Protein AF-A0A257X7C6-F1 (afdb_monomer_lite)

Structure (mmCIF, N/CA/C/O backbone):
data_AF-A0A257X7C6-F1
#
_entry.id   AF-A0A257X7C6-F1
#
loop_
_atom_site.group_PDB
_atom_site.id
_atom_site.type_symbol
_atom_site.label_atom_id
_atom_site.label_alt_id
_atom_site.label_comp_id
_atom_site.label_asym_id
_atom_site.label_entity_id
_atom_site.label_seq_id
_atom_site.pdbx_PDB_ins_code
_atom_site.Cartn_x
_atom_site.Cartn_y
_atom_site.Cartn_z
_atom_site.occupancy
_atom_site.B_iso_or_equiv
_atom_site.auth_seq_id
_atom_site.auth_comp_id
_atom_site.auth_asym_id
_atom_site.auth_atom_id
_atom_site.pdbx_PDB_model_num
ATOM 1 N N . MET A 1 1 ? 2.145 -7.428 7.873 1.00 92.62 1 MET A N 1
ATOM 2 C CA . MET A 1 1 ? 0.994 -7.686 8.763 1.00 92.62 1 MET A CA 1
ATOM 3 C C . MET A 1 1 ? -0.161 -6.865 8.226 1.00 92.62 1 MET A C 1
ATOM 5 O O . MET A 1 1 ? 0.093 -5.725 7.866 1.00 92.62 1 MET A O 1
ATOM 9 N N . LEU A 1 2 ? -1.356 -7.441 8.110 1.00 97.00 2 LEU A N 1
ATOM 10 C CA . LEU A 1 2 ? -2.580 -6.710 7.769 1.00 97.00 2 LEU A CA 1
ATOM 11 C C . LEU A 1 2 ? -3.482 -6.709 9.001 1.00 97.00 2 LEU A C 1
ATOM 13 O O . LEU A 1 2 ? -3.513 -7.711 9.721 1.00 97.00 2 LEU A O 1
ATOM 17 N N . PHE A 1 3 ? -4.179 -5.603 9.246 1.00 97.88 3 PHE A N 1
ATOM 18 C CA . PHE A 1 3 ? -5.233 -5.566 10.255 1.00 97.88 3 PHE A CA 1
ATOM 19 C C . PHE A 1 3 ? -6.554 -6.070 9.660 1.00 97.88 3 PHE A C 1
ATOM 21 O O . PHE A 1 3 ? -6.772 -5.951 8.455 1.00 97.88 3 PHE A O 1
ATOM 28 N N . GLN A 1 4 ? -7.431 -6.650 10.482 1.00 97.75 4 GLN A N 1
ATOM 29 C CA . GLN A 1 4 ? -8.705 -7.193 10.002 1.00 97.75 4 GLN A CA 1
ATOM 30 C C . GLN A 1 4 ? -9.543 -6.098 9.318 1.00 97.75 4 GLN A C 1
ATOM 32 O O . GLN A 1 4 ? -9.800 -5.054 9.913 1.00 97.75 4 GLN A O 1
ATOM 37 N N . GLY A 1 5 ? -9.949 -6.322 8.067 1.00 97.81 5 GLY A N 1
ATOM 38 C CA . GLY A 1 5 ? -10.739 -5.364 7.296 1.00 97.81 5 GLY A CA 1
ATOM 39 C C . GLY A 1 5 ? -9.931 -4.361 6.475 1.00 97.81 5 GLY A C 1
ATOM 40 O O . GLY A 1 5 ? -10.500 -3.691 5.614 1.00 97.81 5 GLY A O 1
ATOM 41 N N . GLN A 1 6 ? -8.610 -4.283 6.667 1.00 98.06 6 GLN A N 1
ATOM 42 C CA . GLN A 1 6 ? -7.747 -3.427 5.849 1.00 98.06 6 GLN A CA 1
ATOM 43 C C . GLN A 1 6 ? -7.806 -3.822 4.367 1.00 98.06 6 GLN A C 1
ATOM 45 O O . GLN A 1 6 ? -7.784 -2.960 3.493 1.00 98.06 6 GLN A O 1
ATOM 50 N N . GLU A 1 7 ? -7.928 -5.119 4.080 1.00 98.00 7 GLU A N 1
ATOM 51 C CA . GLU A 1 7 ? -7.899 -5.657 2.725 1.00 98.00 7 GLU A CA 1
ATOM 52 C C . GLU A 1 7 ? -9.106 -5.264 1.869 1.00 98.00 7 GLU A C 1
ATOM 54 O O . GLU A 1 7 ? -9.049 -5.410 0.657 1.00 98.00 7 GLU A O 1
ATOM 59 N N . PHE A 1 8 ? -10.185 -4.768 2.473 1.00 97.75 8 PHE A N 1
ATOM 60 C CA . PHE A 1 8 ? -11.372 -4.278 1.770 1.00 97.75 8 PHE A CA 1
ATOM 61 C C . PHE A 1 8 ? -11.765 -2.863 2.215 1.00 97.75 8 PHE A C 1
ATOM 63 O O . PHE A 1 8 ? -12.921 -2.482 2.077 1.00 97.75 8 PHE A O 1
ATOM 70 N N . ALA A 1 9 ? -10.818 -2.093 2.769 1.00 97.56 9 ALA A N 1
ATOM 71 C CA . ALA A 1 9 ? -11.057 -0.737 3.272 1.00 97.56 9 ALA A CA 1
ATOM 72 C C . ALA A 1 9 ? -12.307 -0.647 4.173 1.00 97.56 9 ALA A C 1
ATOM 74 O O . ALA A 1 9 ? -13.226 0.124 3.900 1.00 97.56 9 ALA A O 1
ATOM 75 N N . ALA A 1 10 ? -12.358 -1.478 5.222 1.00 98.12 10 ALA A N 1
ATOM 76 C CA . ALA A 1 10 ? -13.483 -1.513 6.152 1.00 98.12 10 ALA A CA 1
ATOM 77 C C . ALA A 1 10 ? -13.852 -0.104 6.643 1.00 98.12 10 ALA A C 1
ATOM 79 O O . ALA A 1 10 ? -13.002 0.641 7.134 1.00 98.12 10 ALA A O 1
ATOM 80 N N . SER A 1 11 ? -15.136 0.239 6.542 1.00 97.25 11 SER A N 1
ATOM 81 C CA . SER A 1 11 ? -15.669 1.535 6.977 1.00 97.25 11 SER A CA 1
ATOM 82 C C . SER A 1 11 ? -15.752 1.667 8.502 1.00 97.25 11 SER A C 1
ATOM 84 O O . SER A 1 11 ? -15.841 2.768 9.049 1.00 97.25 11 SER A O 1
ATOM 86 N N . THR A 1 12 ? -15.724 0.535 9.205 1.00 97.31 12 THR A N 1
ATOM 87 C CA . THR A 1 12 ? -15.854 0.450 10.658 1.00 97.31 12 THR A CA 1
ATOM 88 C C . THR A 1 12 ? -14.531 0.784 11.349 1.00 97.31 12 THR A C 1
ATOM 90 O O . THR A 1 12 ? -13.503 0.195 11.001 1.00 97.31 12 THR A O 1
ATOM 93 N N . PRO A 1 13 ? -14.519 1.667 12.362 1.00 95.88 13 PRO A N 1
ATOM 94 C CA . PRO A 1 13 ? -13.306 1.975 13.109 1.00 95.88 13 PRO A CA 1
ATOM 95 C C . PRO A 1 13 ? -12.876 0.793 13.985 1.00 95.88 13 PRO A C 1
ATOM 97 O O . PRO A 1 13 ? -13.691 -0.042 14.365 1.00 95.88 13 PRO A O 1
ATOM 100 N N . PHE A 1 14 ? -11.613 0.780 14.411 1.00 96.50 14 PHE A N 1
ATOM 101 C CA . PHE A 1 14 ? -11.175 -0.062 15.523 1.00 96.50 14 PHE A CA 1
ATOM 102 C C . PHE A 1 14 ? -10.881 0.808 16.745 1.00 96.50 14 PHE A C 1
ATOM 104 O O . PHE A 1 14 ? -9.823 1.425 16.865 1.00 96.50 14 PHE A O 1
ATOM 111 N N . LEU A 1 15 ? -11.868 0.906 17.631 1.00 94.62 15 LEU A N 1
ATOM 112 C CA . LEU A 1 15 ? -11.805 1.680 18.865 1.00 94.62 15 LEU A CA 1
ATOM 113 C C . LEU A 1 15 ? -11.259 0.808 19.998 1.00 94.62 15 LEU A C 1
ATOM 115 O O . LEU A 1 15 ? -11.386 -0.413 19.982 1.00 94.62 15 LEU A O 1
ATOM 119 N N . TYR A 1 16 ? -10.698 1.441 21.024 1.00 93.69 16 TYR A N 1
ATOM 120 C CA . TYR A 1 16 ? -10.436 0.745 22.280 1.00 93.69 16 TYR A CA 1
ATOM 121 C C . TYR A 1 16 ? -11.748 0.610 23.068 1.00 93.69 16 TYR A C 1
ATOM 123 O O . TYR A 1 16 ? -12.405 1.616 23.350 1.00 93.69 16 TYR A O 1
ATOM 131 N N . PHE A 1 17 ? -12.106 -0.628 23.402 1.00 95.00 17 PHE A N 1
ATOM 132 C CA . PHE A 1 17 ? -13.257 -1.014 24.216 1.00 95.00 17 PHE A CA 1
ATOM 133 C C . PHE A 1 17 ? -12.813 -1.992 25.309 1.00 95.00 17 PHE A C 1
ATOM 135 O O . PHE A 1 17 ? -11.825 -2.711 25.142 1.00 95.00 17 PHE A O 1
ATOM 142 N N . ALA A 1 18 ? -13.541 -2.008 26.419 1.00 94.25 18 ALA A N 1
ATOM 143 C CA . ALA A 1 18 ? -13.295 -2.862 27.573 1.00 94.25 18 ALA A CA 1
ATOM 144 C C . ALA A 1 18 ? -14.626 -3.212 28.263 1.00 94.25 18 ALA A C 1
ATOM 146 O O . ALA A 1 18 ? -15.656 -2.624 27.947 1.00 94.25 18 ALA A O 1
ATOM 147 N N . ASP A 1 19 ? -14.590 -4.197 29.158 1.00 94.62 19 ASP A N 1
ATOM 148 C CA . ASP A 1 19 ? -15.722 -4.587 30.007 1.00 94.62 19 ASP A CA 1
ATOM 149 C C . ASP A 1 19 ? -15.187 -4.855 31.419 1.00 94.62 19 ASP A C 1
ATOM 151 O O . ASP A 1 19 ? -14.792 -5.972 31.775 1.00 94.62 19 ASP A O 1
ATOM 155 N N . HIS A 1 20 ? -15.027 -3.778 32.186 1.00 93.25 20 HIS A N 1
ATOM 156 C CA . HIS A 1 20 ? -14.479 -3.802 33.535 1.00 93.25 20 HIS A CA 1
ATOM 157 C C . HIS A 1 20 ? -15.563 -3.634 34.601 1.00 93.25 20 HIS A C 1
ATOM 159 O O . HIS A 1 20 ? -16.647 -3.098 34.384 1.00 93.25 20 HIS A O 1
ATOM 165 N N . GLN A 1 21 ? -15.238 -4.050 35.829 1.00 93.00 21 GLN A N 1
ATOM 166 C CA . GLN A 1 21 ? -16.082 -3.736 36.980 1.00 93.00 21 GLN A CA 1
ATOM 167 C C . GLN A 1 21 ? -16.189 -2.210 37.175 1.00 93.00 21 GLN A C 1
ATOM 169 O O . GLN A 1 21 ? -15.214 -1.504 36.897 1.00 93.00 21 GLN A O 1
ATOM 174 N N . PRO A 1 22 ? -17.314 -1.690 37.711 1.00 90.75 22 PRO A N 1
ATOM 175 C CA . PRO A 1 22 ? -17.617 -0.256 37.706 1.00 90.75 22 PRO A CA 1
ATOM 176 C C . PRO A 1 22 ? -16.521 0.661 38.268 1.00 90.75 22 PRO A C 1
ATOM 178 O O . PRO A 1 22 ? -16.288 1.738 37.727 1.00 90.75 22 PRO A O 1
ATOM 181 N N . GLU A 1 23 ? -15.822 0.247 39.329 1.00 91.12 23 GLU A N 1
ATOM 182 C CA . GLU A 1 23 ? -14.741 1.047 39.925 1.00 91.12 23 GLU A CA 1
ATOM 183 C C . GLU A 1 23 ? -13.532 1.181 38.987 1.00 91.12 23 GLU A C 1
ATOM 185 O O . GLU A 1 23 ? -12.957 2.261 38.851 1.00 91.12 23 GLU A O 1
ATOM 190 N N . LEU A 1 24 ? -13.172 0.097 38.295 1.00 92.19 24 LEU A N 1
ATOM 191 C CA . LEU A 1 24 ? -12.049 0.073 37.361 1.00 92.19 24 LEU A CA 1
ATOM 192 C C . LEU A 1 24 ? -12.402 0.754 36.033 1.00 92.19 24 LEU A C 1
ATOM 194 O O . LEU A 1 24 ? -11.569 1.467 35.480 1.00 92.19 24 LEU A O 1
ATOM 198 N N . ALA A 1 25 ? -13.640 0.598 35.567 1.00 91.75 25 ALA A N 1
ATOM 199 C CA . ALA A 1 25 ? -14.180 1.242 34.371 1.00 91.75 25 ALA A CA 1
ATOM 200 C C . ALA A 1 25 ? -13.962 2.768 34.372 1.00 91.75 25 ALA A C 1
ATOM 202 O O . ALA A 1 25 ? -13.474 3.346 33.398 1.00 91.75 25 ALA A O 1
ATOM 203 N N . VAL A 1 26 ? -14.256 3.427 35.500 1.00 90.25 26 VAL A N 1
ATOM 204 C CA . VAL A 1 26 ? -14.057 4.879 35.667 1.00 90.25 26 VAL A CA 1
ATOM 205 C C . VAL A 1 26 ? -12.576 5.256 35.579 1.00 90.25 26 VAL A C 1
ATOM 207 O O . VAL A 1 26 ? -12.222 6.234 34.917 1.00 90.25 26 VAL A O 1
ATOM 210 N N . LEU A 1 27 ? -11.702 4.473 36.221 1.00 92.50 27 LEU A N 1
ATOM 211 C CA . LEU A 1 27 ? -10.258 4.711 36.207 1.00 92.50 27 LEU A CA 1
ATOM 212 C C . LEU A 1 27 ? -9.665 4.527 34.805 1.00 92.50 27 LEU A C 1
ATOM 214 O O . LEU A 1 27 ? -8.846 5.341 34.381 1.00 92.50 27 LEU A O 1
ATOM 218 N N . VAL A 1 28 ? -10.099 3.499 34.073 1.00 90.00 28 VAL A N 1
ATOM 219 C CA . VAL A 1 28 ? -9.651 3.222 32.700 1.00 90.00 28 VAL A CA 1
ATOM 220 C C . VAL A 1 28 ? -10.115 4.312 31.739 1.00 90.00 28 VAL A C 1
ATOM 222 O O . VAL A 1 28 ? -9.316 4.790 30.933 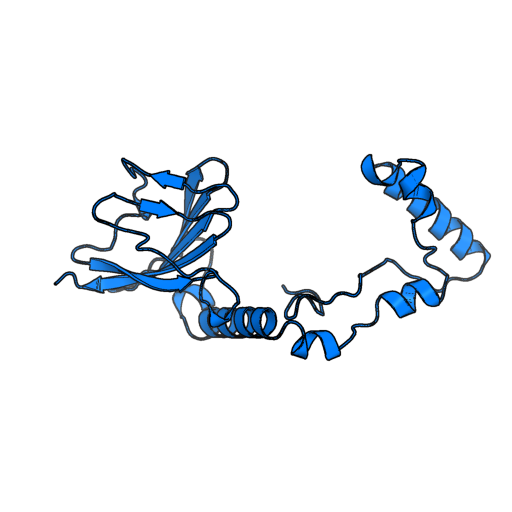1.00 90.00 28 VAL A O 1
ATOM 225 N N . ALA A 1 29 ? -11.370 4.757 31.843 1.00 87.69 29 ALA A N 1
ATOM 226 C CA . ALA A 1 29 ? -11.887 5.846 31.019 1.00 87.69 29 ALA A CA 1
ATOM 227 C C . ALA A 1 29 ? -11.088 7.142 31.232 1.00 87.69 29 ALA A C 1
ATOM 229 O O . ALA A 1 29 ? -10.608 7.728 30.261 1.00 87.69 29 ALA A O 1
ATOM 230 N N . LYS A 1 30 ? -10.867 7.532 32.495 1.00 88.94 30 LYS A N 1
ATOM 231 C CA . LYS A 1 30 ? -10.083 8.723 32.844 1.00 88.94 30 LYS A CA 1
ATOM 232 C C . LYS A 1 30 ? -8.627 8.611 32.387 1.00 88.94 30 LYS A C 1
ATOM 234 O O . LYS A 1 30 ? -8.111 9.526 31.756 1.00 88.94 30 LYS A O 1
ATOM 239 N N . GLY A 1 31 ? -7.976 7.477 32.651 1.00 90.56 31 GLY A N 1
ATOM 240 C CA . GLY A 1 31 ? -6.590 7.256 32.234 1.00 90.56 31 GLY A CA 1
ATOM 241 C C . GLY A 1 31 ? -6.421 7.302 30.714 1.00 90.56 31 GLY A C 1
ATOM 242 O O . GLY A 1 31 ? -5.412 7.798 30.215 1.00 90.56 31 GLY A O 1
ATOM 243 N N . ARG A 1 32 ? -7.423 6.840 29.956 1.00 89.25 32 ARG A N 1
ATOM 244 C CA . ARG A 1 32 ? -7.426 6.941 28.495 1.00 89.25 32 ARG A CA 1
ATOM 245 C C . ARG A 1 32 ? -7.621 8.374 28.011 1.00 89.25 32 ARG A C 1
ATOM 247 O O . ARG A 1 32 ? -6.944 8.765 27.068 1.00 89.25 32 ARG A O 1
ATOM 254 N N . GLU A 1 33 ? -8.512 9.141 28.628 1.00 86.50 33 GLU A N 1
ATOM 255 C CA . GLU A 1 33 ? -8.696 10.563 28.315 1.00 86.50 33 GLU A CA 1
ATOM 256 C C . GLU A 1 33 ? -7.399 11.352 28.554 1.00 86.50 33 GLU A C 1
ATOM 258 O O . GLU A 1 33 ? -6.914 12.033 27.652 1.00 86.50 33 GLU A O 1
ATOM 263 N N . GLU A 1 34 ? -6.769 11.162 29.716 1.00 89.00 34 GLU A N 1
ATOM 264 C CA . GLU A 1 34 ? -5.478 11.772 30.058 1.00 89.00 34 GLU A CA 1
ATOM 265 C C . GLU A 1 34 ? -4.368 11.356 29.083 1.00 89.00 34 GLU A C 1
ATOM 267 O O . GLU A 1 34 ? -3.590 12.193 28.626 1.00 89.00 34 GLU A O 1
ATOM 272 N N . PHE A 1 35 ? -4.310 10.071 28.716 1.00 89.25 35 PHE A N 1
ATOM 273 C CA . PHE A 1 35 ? -3.358 9.587 27.719 1.00 89.25 35 PHE A CA 1
ATOM 274 C C . PHE A 1 35 ? -3.602 10.231 26.351 1.00 89.25 35 PHE A C 1
ATOM 276 O O . PHE A 1 35 ? -2.653 10.626 25.681 1.00 89.25 35 PHE A O 1
ATOM 283 N N . LEU A 1 36 ? -4.855 10.345 25.914 1.00 89.31 36 LEU A N 1
ATOM 284 C CA . LEU A 1 36 ? -5.191 10.902 24.606 1.00 89.31 36 LEU A CA 1
ATOM 285 C C . LEU A 1 36 ? -4.971 12.419 24.525 1.00 89.31 36 LEU A C 1
ATOM 287 O O . LEU A 1 36 ? -4.684 12.922 23.439 1.00 89.31 36 LEU A O 1
ATOM 291 N N . ALA A 1 37 ? -5.009 13.131 25.653 1.00 87.31 37 ALA A N 1
ATOM 292 C CA . ALA A 1 37 ? -4.736 14.566 25.722 1.00 87.31 37 ALA A CA 1
ATOM 293 C C . ALA A 1 37 ? -3.304 14.949 25.286 1.00 87.31 37 ALA A C 1
ATOM 295 O O . ALA A 1 37 ? -3.037 16.115 25.004 1.00 87.31 37 ALA A O 1
ATOM 296 N N . GLN A 1 38 ? -2.379 13.986 25.171 1.00 90.56 38 GLN A N 1
ATOM 297 C CA . GLN A 1 38 ? -1.051 14.239 24.601 1.00 90.56 38 GLN A CA 1
ATOM 298 C C . GLN A 1 38 ? -1.085 14.523 23.087 1.00 90.56 38 GLN A C 1
ATOM 300 O O . GLN A 1 38 ? -0.116 15.050 22.541 1.00 90.56 38 GLN A O 1
ATOM 305 N N . PHE A 1 39 ? -2.175 14.164 22.397 1.00 90.19 39 PHE A N 1
ATOM 306 C CA . PHE A 1 39 ? -2.351 14.393 20.965 1.00 90.19 39 PHE A CA 1
ATOM 307 C C . PHE A 1 39 ? -3.137 15.697 20.743 1.00 90.19 39 PHE A C 1
ATOM 309 O O . PHE A 1 39 ? -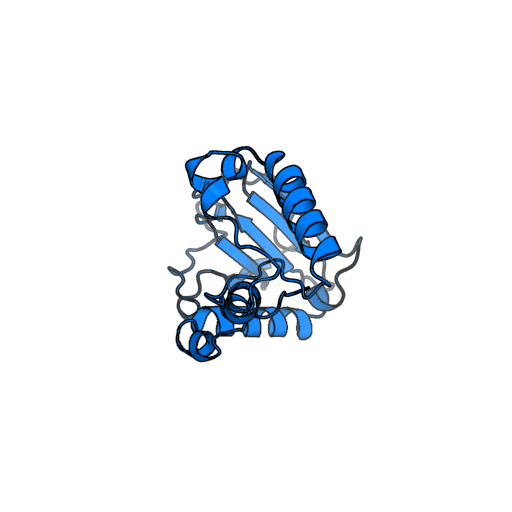4.336 15.725 21.029 1.00 90.19 39 PHE A O 1
ATOM 316 N N . PRO A 1 40 ? -2.523 16.769 20.195 1.00 88.12 40 PRO A N 1
ATOM 317 C CA . PRO A 1 40 ? -3.149 18.096 20.140 1.00 88.12 40 PRO A CA 1
ATOM 318 C C . PRO A 1 40 ? -4.500 18.146 19.419 1.00 88.12 40 PRO A C 1
ATOM 320 O O . PRO A 1 40 ? -5.388 18.886 19.829 1.00 88.12 40 PRO A O 1
ATOM 323 N N . SER A 1 41 ? -4.679 17.344 18.365 1.00 84.94 41 SER A N 1
ATOM 324 C CA . SER A 1 41 ? -5.951 17.259 17.638 1.00 84.94 41 SER A CA 1
ATOM 325 C C . SER A 1 41 ? -7.076 16.672 18.494 1.00 84.94 41 SER A C 1
ATOM 327 O O . SER A 1 41 ? -8.217 17.113 18.388 1.00 84.94 41 SER A O 1
ATOM 329 N N . ILE A 1 42 ? -6.755 15.715 19.367 1.00 82.88 42 ILE A N 1
ATOM 330 C CA . ILE A 1 42 ? -7.714 15.032 20.241 1.00 82.88 42 ILE A CA 1
ATOM 331 C C . ILE A 1 42 ? -7.993 15.852 21.506 1.00 82.88 42 ILE A C 1
ATOM 333 O O . ILE A 1 42 ? -9.112 15.843 22.002 1.00 82.88 42 ILE A O 1
ATOM 337 N N . ALA A 1 43 ? -6.994 16.591 21.995 1.00 82.69 43 ALA A N 1
ATOM 338 C CA . ALA A 1 43 ? -7.109 17.458 23.167 1.00 82.69 43 ALA A CA 1
ATOM 339 C C . ALA A 1 43 ? -7.979 18.707 22.939 1.00 82.69 43 ALA A C 1
ATOM 341 O O . ALA A 1 43 ? -8.308 19.402 23.898 1.00 82.69 43 ALA A O 1
ATOM 342 N N . SER A 1 44 ? -8.330 19.020 21.687 1.00 84.38 44 SER A N 1
ATOM 343 C CA . SER A 1 44 ? -9.277 20.097 21.390 1.00 84.38 44 SER A CA 1
ATOM 344 C C . SER A 1 44 ? -10.652 19.778 21.981 1.00 84.38 44 SER A C 1
ATOM 346 O O . SER A 1 44 ? -11.119 18.643 21.888 1.00 84.38 44 SER A O 1
ATOM 348 N N . GLU A 1 45 ? -11.314 20.767 22.587 1.00 79.50 45 GLU A N 1
ATOM 349 C CA . GLU A 1 45 ? -12.612 20.562 23.255 1.00 79.50 45 GLU A CA 1
ATOM 350 C C . GLU A 1 45 ? -13.665 19.964 22.304 1.00 79.50 45 GLU A C 1
ATOM 352 O O . GLU A 1 45 ? -14.419 19.064 22.686 1.00 79.50 45 GLU A O 1
ATOM 357 N N . ASP A 1 46 ? -13.642 20.387 21.038 1.00 80.75 46 ASP A N 1
ATOM 358 C CA . ASP A 1 46 ? -14.538 19.898 19.987 1.00 80.75 46 ASP A CA 1
ATOM 359 C C . ASP A 1 46 ? -14.378 18.392 19.712 1.00 80.75 46 ASP A C 1
ATOM 361 O O . ASP A 1 46 ? -15.342 17.725 19.340 1.00 80.75 46 ASP A O 1
ATOM 365 N N . VAL A 1 47 ? -13.177 17.834 19.906 1.00 79.56 47 VAL A N 1
ATOM 366 C CA . VAL A 1 47 ? -12.868 16.419 19.633 1.00 79.56 47 VAL A CA 1
ATOM 367 C C . VAL A 1 47 ? -12.875 15.577 20.905 1.00 79.56 47 VAL A C 1
ATOM 369 O O . VAL A 1 47 ? -13.283 14.416 20.858 1.00 79.56 47 VAL A O 1
ATOM 372 N N . ALA A 1 48 ? -12.495 16.147 22.050 1.00 76.62 48 ALA A N 1
ATOM 373 C CA . ALA A 1 48 ? -12.500 15.459 23.338 1.00 76.62 48 ALA A CA 1
ATOM 374 C C . ALA A 1 48 ? -13.894 14.897 23.672 1.00 76.62 48 ALA A C 1
ATOM 376 O O . ALA A 1 48 ? -14.025 13.759 24.124 1.00 76.62 48 ALA A O 1
ATOM 377 N N . THR A 1 49 ? -14.950 15.647 23.341 1.00 77.62 49 THR A N 1
ATOM 378 C CA . THR A 1 49 ? -16.348 15.220 23.530 1.00 77.62 49 THR A CA 1
ATOM 379 C C . THR A 1 49 ? -16.788 14.080 22.603 1.00 77.62 49 THR A C 1
ATOM 381 O O . THR A 1 49 ? -17.782 13.409 22.886 1.00 77.62 49 THR A O 1
ATOM 384 N N . LEU A 1 50 ? -16.048 13.817 21.521 1.00 83.50 50 LEU A N 1
ATOM 385 C CA . LEU A 1 50 ? -16.332 12.754 20.553 1.00 83.50 50 LEU A CA 1
ATOM 386 C C . LEU A 1 50 ? -15.633 11.428 20.895 1.00 83.50 50 LEU A C 1
ATOM 388 O O . LEU A 1 50 ? -15.893 10.420 20.231 1.00 83.50 50 LEU A O 1
ATOM 392 N N . ILE A 1 51 ? -14.757 11.400 21.909 1.00 84.94 51 ILE A N 1
ATOM 393 C CA . ILE A 1 51 ? -14.019 10.195 22.309 1.00 84.94 51 ILE A CA 1
ATOM 394 C C . ILE A 1 51 ? -15.004 9.148 22.864 1.00 84.94 51 ILE A C 1
ATOM 396 O O . ILE A 1 51 ? -15.639 9.375 23.896 1.00 84.94 51 ILE A O 1
ATOM 400 N N . PRO A 1 52 ? -15.129 7.961 22.235 1.00 89.62 52 PRO A N 1
ATOM 401 C CA . PRO A 1 52 ? -16.069 6.943 22.695 1.00 89.62 52 PRO A CA 1
ATOM 402 C C . PRO A 1 52 ? -15.642 6.335 24.034 1.00 89.62 52 PRO A C 1
ATOM 404 O O . PRO A 1 52 ? -14.495 5.898 24.190 1.00 89.62 52 PRO A O 1
ATOM 407 N N . ASN A 1 53 ? -16.585 6.247 24.978 1.00 89.75 53 ASN A N 1
ATOM 408 C CA . ASN A 1 53 ? -16.369 5.575 26.258 1.00 89.75 53 ASN A CA 1
ATOM 409 C C . ASN A 1 53 ? -16.116 4.067 26.021 1.00 89.75 53 ASN A C 1
ATOM 411 O O . ASN A 1 53 ? -16.978 3.409 25.429 1.00 89.75 53 ASN A O 1
ATOM 415 N N . PRO A 1 54 ? -14.976 3.509 26.473 1.00 93.19 54 PRO A N 1
ATOM 416 C CA . PRO A 1 54 ? -14.607 2.121 26.198 1.00 93.19 54 PRO A CA 1
ATOM 417 C C . PRO A 1 54 ? -15.558 1.078 26.799 1.00 93.19 54 PRO A C 1
ATOM 419 O O . PRO A 1 54 ? -15.647 -0.012 26.249 1.00 93.19 54 PRO A O 1
ATOM 422 N N . GLU A 1 55 ? -16.275 1.419 27.869 1.00 93.06 55 GLU A N 1
ATOM 423 C CA . GLU A 1 55 ? -17.155 0.513 28.629 1.00 93.06 55 GLU A CA 1
ATOM 424 C C . GLU A 1 55 ? -18.583 0.461 28.066 1.00 93.06 55 GLU A C 1
ATOM 426 O O . GLU A 1 55 ? -19.430 -0.303 28.525 1.00 93.06 55 GLU A O 1
ATOM 431 N N . ARG A 1 56 ? -18.905 1.309 27.078 1.00 92.69 56 ARG A N 1
ATOM 432 C CA . ARG A 1 56 ? -20.208 1.246 26.409 1.00 92.69 56 ARG A CA 1
ATOM 433 C C . ARG A 1 56 ? -20.205 0.144 25.363 1.00 92.69 56 ARG A C 1
ATOM 435 O O . ARG A 1 56 ? -19.383 0.167 24.452 1.00 92.69 56 ARG A O 1
ATOM 442 N N . GLU A 1 57 ? -21.203 -0.738 25.428 1.00 95.88 57 GLU A N 1
ATOM 443 C CA . GLU A 1 57 ? -21.414 -1.813 24.447 1.00 95.88 57 GLU A CA 1
ATOM 444 C C . GLU A 1 57 ? -21.394 -1.291 23.000 1.00 95.88 57 GLU A C 1
ATOM 446 O O . GLU A 1 57 ? -20.801 -1.907 22.117 1.00 95.88 57 GLU A O 1
ATOM 451 N N . GLU A 1 58 ? -21.962 -0.107 22.760 1.00 96.31 58 GLU A N 1
ATOM 452 C CA . GLU A 1 58 ? -21.949 0.553 21.452 1.00 96.31 58 GLU A CA 1
ATOM 453 C C . GLU A 1 58 ? -20.527 0.746 20.890 1.00 96.31 58 GLU A C 1
ATOM 455 O O . GLU A 1 58 ? -20.313 0.574 19.690 1.00 96.31 58 GLU A O 1
ATOM 460 N N . THR A 1 59 ? -19.533 1.040 21.734 1.00 95.62 59 THR A N 1
ATOM 461 C CA . THR A 1 59 ? -18.129 1.194 21.319 1.00 95.62 59 THR A CA 1
ATOM 462 C C . THR A 1 59 ? -17.571 -0.114 20.764 1.00 95.62 59 THR A C 1
ATOM 464 O O . THR A 1 59 ? -16.903 -0.104 19.729 1.00 95.62 59 THR A O 1
ATOM 467 N N . PHE A 1 60 ? -17.893 -1.247 21.395 1.00 97.50 60 PHE A N 1
ATOM 468 C CA . PHE A 1 60 ? -17.548 -2.572 20.879 1.00 97.50 60 PHE A CA 1
ATOM 469 C C . PHE A 1 60 ? -18.310 -2.894 19.589 1.00 97.50 60 PHE A C 1
ATOM 471 O O . PHE A 1 60 ? -17.712 -3.338 18.608 1.00 97.50 60 PHE A O 1
ATOM 478 N N . LEU A 1 61 ? -19.623 -2.646 19.560 1.00 97.94 61 LEU A N 1
ATOM 479 C CA . LEU A 1 61 ? -20.463 -2.933 18.395 1.00 97.94 61 LEU A CA 1
ATOM 480 C C . LEU A 1 61 ? -20.004 -2.171 17.146 1.00 97.94 61 LEU A C 1
ATOM 482 O O . LEU A 1 61 ? -19.987 -2.751 16.063 1.00 97.94 61 LEU A O 1
ATOM 486 N N . ARG A 1 62 ? -19.542 -0.924 17.299 1.00 97.12 62 ARG A N 1
ATOM 487 C CA . ARG A 1 62 ? -18.959 -0.114 16.214 1.00 97.12 62 ARG A CA 1
ATOM 488 C C . ARG A 1 62 ? -17.656 -0.678 15.637 1.00 97.12 62 ARG A C 1
ATOM 490 O O . ARG A 1 62 ? -17.286 -0.286 14.536 1.00 97.12 62 ARG A O 1
ATOM 497 N N . CYS A 1 63 ? -16.974 -1.573 16.354 1.00 97.62 63 CYS A N 1
ATOM 498 C CA . CYS A 1 63 ? -15.742 -2.223 15.895 1.00 97.62 63 CYS A CA 1
ATOM 499 C C . CYS A 1 63 ? -15.988 -3.521 15.117 1.00 97.62 63 CYS A C 1
ATOM 501 O O . CYS A 1 63 ? -15.039 -4.134 14.620 1.00 97.62 63 CYS A O 1
ATOM 503 N N . LYS A 1 64 ? -17.240 -3.990 15.042 1.00 98.00 64 LYS A N 1
ATOM 504 C CA . LYS A 1 64 ? -17.583 -5.181 14.264 1.00 98.00 64 LYS A CA 1
ATOM 505 C C . LYS A 1 64 ? -17.596 -4.834 12.783 1.00 98.00 64 LYS A C 1
ATOM 507 O O . LYS A 1 64 ? -18.316 -3.933 12.379 1.00 98.00 64 LYS A O 1
ATOM 512 N N . LEU A 1 65 ? -16.838 -5.596 12.000 1.00 98.25 65 LEU A N 1
ATOM 513 C CA . LEU A 1 65 ? -16.738 -5.428 10.552 1.00 98.25 65 LEU A CA 1
ATOM 514 C C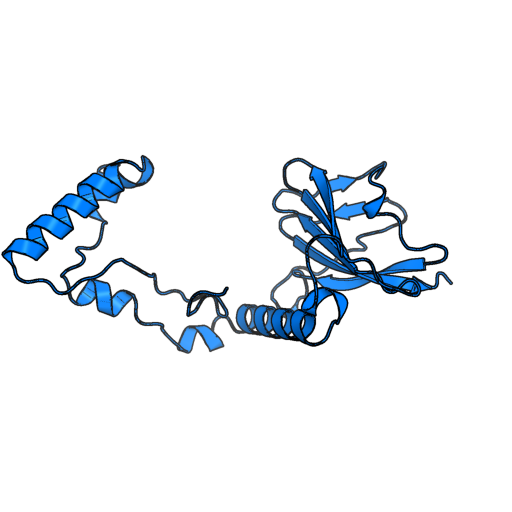 . LEU A 1 65 ? -18.109 -5.577 9.876 1.00 98.25 65 LEU A C 1
ATOM 516 O O . LEU A 1 65 ? -18.807 -6.569 10.105 1.00 98.25 65 LEU A O 1
ATOM 520 N N . ASP A 1 66 ? -18.442 -4.638 8.989 1.00 97.38 66 ASP A N 1
ATOM 521 C CA . ASP A 1 66 ? -19.501 -4.818 7.996 1.00 97.38 66 ASP A CA 1
ATOM 522 C C . ASP A 1 66 ? -18.922 -5.570 6.790 1.00 97.38 66 ASP A C 1
ATOM 524 O O . ASP A 1 66 ? -18.178 -5.022 5.979 1.00 97.38 66 ASP A O 1
ATOM 528 N N . PHE A 1 67 ? -19.248 -6.857 6.660 1.00 96.62 67 PHE A N 1
ATOM 529 C CA . PHE A 1 67 ? -18.740 -7.668 5.553 1.00 96.62 67 PHE A CA 1
ATOM 530 C C . PHE A 1 67 ? -19.309 -7.273 4.186 1.00 96.62 67 PHE A C 1
ATOM 532 O O . PHE A 1 67 ? -18.721 -7.676 3.182 1.00 96.62 67 PHE A O 1
ATOM 539 N N . ALA A 1 68 ? -20.378 -6.470 4.125 1.00 97.75 68 ALA A N 1
ATOM 540 C CA . ALA A 1 68 ? -20.851 -5.907 2.862 1.00 97.75 68 ALA A CA 1
ATOM 541 C C . ALA A 1 68 ? -19.810 -4.968 2.225 1.00 97.75 68 ALA A C 1
ATOM 543 O O . ALA A 1 68 ? -19.817 -4.787 1.009 1.00 97.75 68 ALA A O 1
ATOM 544 N N . ASP A 1 69 ? -18.872 -4.418 3.007 1.00 97.56 69 ASP A N 1
ATOM 545 C CA . ASP A 1 69 ? -17.782 -3.579 2.490 1.00 97.56 69 ASP A CA 1
ATOM 546 C C . ASP A 1 69 ? -16.861 -4.337 1.520 1.00 97.56 69 ASP A C 1
ATOM 548 O O . ASP A 1 69 ? -16.237 -3.724 0.661 1.00 97.56 69 ASP A O 1
ATOM 552 N N . ARG A 1 70 ? -16.829 -5.676 1.575 1.00 96.75 70 ARG A N 1
ATOM 553 C CA . ARG A 1 70 ? -16.095 -6.495 0.594 1.00 96.75 70 ARG A CA 1
ATOM 554 C C . ARG A 1 70 ? -16.632 -6.351 -0.822 1.00 96.75 70 ARG A C 1
ATOM 556 O O . ARG A 1 70 ? -15.846 -6.411 -1.763 1.00 96.75 70 ARG A O 1
ATOM 563 N N . ASP A 1 71 ? -17.946 -6.203 -0.951 1.00 97.31 71 ASP A N 1
ATOM 564 C CA . ASP A 1 71 ? -18.606 -6.033 -2.242 1.00 97.31 71 ASP A CA 1
ATOM 565 C C . ASP A 1 71 ? -18.601 -4.558 -2.661 1.00 97.31 71 ASP A C 1
ATOM 567 O O . ASP A 1 71 ? -18.433 -4.262 -3.841 1.00 97.31 71 ASP A O 1
ATOM 571 N N . LYS A 1 72 ? -18.738 -3.630 -1.698 1.00 97.12 72 LYS A N 1
ATOM 572 C CA . LYS A 1 72 ? -18.687 -2.178 -1.957 1.00 97.12 72 LYS A CA 1
ATOM 573 C C . LYS A 1 72 ? -17.301 -1.710 -2.416 1.00 97.12 72 LYS A C 1
ATOM 575 O O . LYS A 1 72 ? -17.238 -0.844 -3.275 1.00 97.12 72 LYS A O 1
ATOM 580 N N . ASN A 1 73 ? -16.238 -2.294 -1.859 1.00 97.44 73 ASN A N 1
ATOM 581 C CA . ASN A 1 73 ? -14.838 -1.931 -2.109 1.00 97.44 73 ASN A CA 1
ATOM 582 C C . ASN A 1 73 ? -14.091 -3.090 -2.800 1.00 97.44 73 ASN A C 1
ATOM 584 O O . ASN A 1 73 ? -12.977 -3.473 -2.411 1.00 97.44 73 ASN A O 1
ATOM 588 N N . ALA A 1 74 ? -14.739 -3.721 -3.782 1.00 97.44 74 ALA A N 1
ATOM 589 C CA . ALA A 1 74 ? -14.235 -4.923 -4.443 1.00 97.44 74 ALA A CA 1
ATOM 590 C C . ALA A 1 74 ? -12.866 -4.700 -5.114 1.00 97.44 74 ALA A C 1
ATOM 592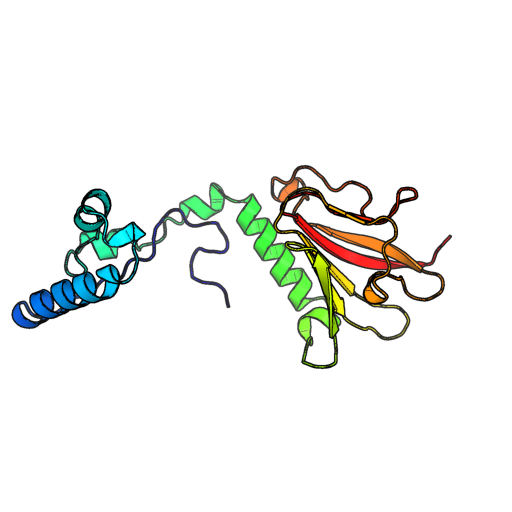 O O . ALA A 1 74 ? -12.042 -5.617 -5.166 1.00 97.44 74 ALA A O 1
ATOM 593 N N . GLU A 1 75 ? -12.602 -3.483 -5.581 1.00 97.81 75 GLU A N 1
ATOM 594 C CA . GLU A 1 75 ? -11.350 -3.044 -6.189 1.00 97.81 75 GLU A CA 1
ATOM 595 C C . GLU A 1 75 ? -10.173 -3.056 -5.197 1.00 97.81 75 GLU A C 1
ATOM 597 O O . GLU A 1 75 ? -9.098 -3.565 -5.524 1.00 97.81 75 GLU A O 1
ATOM 602 N N . VAL A 1 76 ? -10.391 -2.627 -3.946 1.00 97.44 76 VAL A N 1
ATOM 603 C CA . VAL A 1 76 ? -9.377 -2.674 -2.874 1.00 97.44 76 VAL A CA 1
ATOM 604 C C . VAL A 1 76 ? -9.078 -4.120 -2.484 1.00 97.44 76 VAL A C 1
ATOM 606 O O . VAL A 1 76 ? -7.920 -4.493 -2.263 1.00 97.44 76 VAL A O 1
ATOM 609 N N . LEU A 1 77 ? -10.112 -4.962 -2.447 1.00 98.06 77 LEU A N 1
ATOM 610 C CA . LEU A 1 77 ? -9.955 -6.390 -2.193 1.00 98.06 77 LEU A CA 1
ATOM 611 C C . LEU A 1 77 ? -9.181 -7.088 -3.312 1.00 98.06 77 LEU A C 1
ATOM 613 O O . LEU A 1 77 ? -8.337 -7.948 -3.040 1.00 98.06 77 LEU A O 1
ATOM 617 N N . LEU A 1 78 ? -9.446 -6.723 -4.565 1.00 98.25 78 LEU A N 1
ATOM 618 C CA . LEU A 1 78 ? -8.719 -7.239 -5.718 1.00 98.25 78 LEU A CA 1
ATOM 619 C C . LEU A 1 78 ? -7.243 -6.819 -5.676 1.00 98.25 78 LEU A C 1
ATOM 621 O O . LEU A 1 78 ? -6.374 -7.678 -5.825 1.00 98.25 78 LEU A O 1
ATOM 625 N N . LEU A 1 79 ? -6.967 -5.547 -5.384 1.00 98.06 79 LEU A N 1
ATOM 626 C CA . LEU A 1 79 ? -5.620 -5.010 -5.182 1.00 98.06 79 LEU A CA 1
ATOM 627 C C . LEU A 1 79 ? -4.831 -5.836 -4.155 1.00 98.06 79 LEU A C 1
ATOM 629 O O . LEU A 1 79 ? -3.733 -6.318 -4.442 1.00 98.06 79 LEU A O 1
ATOM 633 N N . HIS A 1 80 ? -5.404 -6.066 -2.971 1.00 98.31 80 HIS A N 1
ATOM 634 C CA . HIS A 1 80 ? -4.744 -6.844 -1.920 1.00 98.31 80 HIS A CA 1
ATOM 635 C C . HIS A 1 80 ? -4.523 -8.307 -2.318 1.00 98.31 80 HIS A C 1
ATOM 637 O O . HIS A 1 80 ? -3.472 -8.876 -2.009 1.00 98.31 80 HIS A O 1
ATOM 643 N N . ARG A 1 81 ? -5.483 -8.932 -3.013 1.00 98.00 81 ARG A N 1
ATOM 644 C CA . ARG A 1 81 ? -5.330 -10.303 -3.527 1.00 98.00 81 ARG A CA 1
ATOM 645 C C . ARG A 1 81 ? -4.166 -10.405 -4.504 1.00 98.00 81 ARG A C 1
ATOM 647 O O . ARG A 1 81 ? -3.351 -11.315 -4.363 1.00 98.00 81 ARG A O 1
ATOM 654 N N . GLU A 1 82 ? -4.063 -9.467 -5.439 1.00 98.12 82 GLU A N 1
ATOM 655 C CA . GLU A 1 82 ? -2.987 -9.445 -6.427 1.00 98.12 82 GLU A CA 1
ATOM 656 C C . GLU A 1 82 ? -1.626 -9.177 -5.778 1.00 98.12 82 GLU A C 1
ATOM 658 O O . GLU A 1 82 ? -0.667 -9.884 -6.074 1.00 98.12 82 GLU A O 1
ATOM 663 N N . LEU A 1 83 ? -1.537 -8.264 -4.805 1.00 98.06 83 LEU A N 1
ATOM 664 C CA . LEU A 1 83 ? -0.302 -8.027 -4.047 1.00 98.06 83 LEU A CA 1
ATOM 665 C C . LEU A 1 83 ? 0.149 -9.256 -3.244 1.00 98.06 83 LEU A C 1
ATOM 667 O O . LEU A 1 83 ? 1.337 -9.588 -3.215 1.00 98.06 83 LEU A O 1
ATOM 671 N N . LEU A 1 84 ? -0.785 -9.963 -2.602 1.00 98.19 84 LEU A N 1
ATOM 672 C CA . LEU A 1 84 ? -0.478 -11.203 -1.884 1.00 98.19 84 LEU A CA 1
ATOM 673 C C . LEU A 1 84 ? -0.058 -12.322 -2.842 1.00 98.19 84 LEU A C 1
ATOM 675 O O . LEU A 1 84 ? 0.854 -13.084 -2.512 1.00 98.19 84 LEU A O 1
ATOM 679 N N . ARG A 1 85 ? -0.685 -12.407 -4.021 1.00 98.06 85 ARG A N 1
ATOM 680 C CA . ARG A 1 85 ? -0.305 -13.335 -5.091 1.00 98.06 85 ARG A CA 1
ATOM 681 C C . ARG A 1 85 ? 1.105 -13.037 -5.593 1.00 98.06 85 ARG A C 1
ATOM 683 O O . ARG A 1 85 ? 1.946 -13.926 -5.546 1.00 98.06 85 ARG A O 1
ATOM 690 N N . LEU A 1 86 ? 1.401 -11.785 -5.949 1.00 97.25 86 LEU A N 1
ATOM 691 C CA . LEU A 1 86 ? 2.735 -11.332 -6.360 1.00 97.25 86 LEU A CA 1
ATOM 692 C C . LEU A 1 86 ? 3.790 -11.663 -5.305 1.00 97.25 86 LEU A C 1
ATOM 694 O O . LEU A 1 86 ? 4.805 -12.278 -5.614 1.00 97.25 86 LEU A O 1
ATOM 698 N N . ARG A 1 87 ? 3.528 -11.339 -4.033 1.00 96.69 87 ARG A N 1
ATOM 699 C CA . ARG A 1 87 ? 4.444 -11.658 -2.931 1.00 96.69 87 ARG A CA 1
ATOM 700 C C . ARG A 1 87 ? 4.680 -13.162 -2.764 1.00 96.69 87 ARG A C 1
ATOM 702 O O . ARG A 1 87 ? 5.757 -13.556 -2.325 1.00 96.69 87 ARG A O 1
ATOM 709 N N . LYS A 1 88 ? 3.669 -13.993 -3.012 1.00 97.19 88 LYS A N 1
ATOM 710 C CA . LYS A 1 88 ? 3.747 -15.449 -2.844 1.00 97.19 88 LYS A CA 1
ATOM 711 C C . LYS A 1 88 ? 4.457 -16.124 -4.016 1.00 97.19 88 LYS A C 1
ATOM 713 O O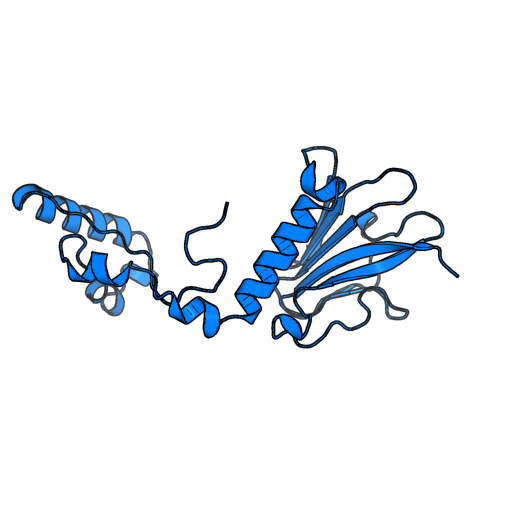 . LYS A 1 88 ? 5.231 -17.056 -3.788 1.00 97.19 88 LYS A O 1
ATOM 718 N N . ASP A 1 89 ? 4.153 -15.682 -5.228 1.00 97.12 89 ASP A N 1
ATOM 719 C CA . ASP A 1 89 ? 4.543 -16.357 -6.462 1.00 97.12 89 ASP A CA 1
ATOM 720 C C . ASP A 1 89 ? 5.890 -15.846 -6.993 1.00 97.12 89 ASP A C 1
ATOM 722 O O . ASP A 1 89 ? 6.608 -16.609 -7.636 1.00 97.12 89 ASP A O 1
ATOM 726 N N . ASP A 1 90 ? 6.280 -14.605 -6.676 1.00 96.31 90 ASP A N 1
ATOM 727 C CA . ASP A 1 90 ? 7.589 -14.062 -7.036 1.00 96.31 90 ASP A CA 1
ATOM 728 C C . ASP A 1 90 ? 8.674 -14.478 -6.016 1.00 96.31 90 ASP A C 1
ATOM 730 O O . ASP A 1 90 ? 8.606 -14.090 -4.842 1.00 96.31 90 ASP A O 1
ATOM 734 N N . PRO A 1 91 ? 9.709 -15.242 -6.423 1.00 93.56 91 PRO A N 1
ATOM 735 C CA . PRO A 1 91 ? 10.740 -15.720 -5.504 1.00 93.56 91 PRO A CA 1
ATOM 736 C C . PRO A 1 91 ? 11.550 -14.605 -4.831 1.00 93.56 91 PRO A C 1
ATOM 738 O O . PRO A 1 91 ? 11.940 -14.770 -3.672 1.00 93.56 91 PRO A O 1
ATOM 741 N N . LEU A 1 92 ? 11.797 -13.483 -5.520 1.00 95.38 92 LEU A N 1
ATOM 742 C CA . LEU A 1 92 ? 12.577 -12.372 -4.971 1.00 95.38 92 LEU A CA 1
ATOM 743 C C . LEU A 1 92 ? 11.784 -11.616 -3.909 1.00 95.38 92 LEU A C 1
ATOM 745 O O . LEU A 1 92 ? 12.335 -11.266 -2.866 1.00 95.38 92 LEU A O 1
ATOM 749 N N . LEU A 1 93 ? 10.480 -11.430 -4.124 1.00 95.88 93 LEU A N 1
ATOM 750 C CA . LEU A 1 93 ? 9.604 -10.777 -3.146 1.00 95.88 93 LEU A CA 1
ATOM 751 C C . LEU A 1 93 ? 9.287 -11.685 -1.952 1.00 95.88 93 LEU A C 1
ATOM 753 O O . LEU A 1 93 ? 9.218 -11.219 -0.807 1.00 95.88 93 LEU A O 1
ATOM 757 N N . ARG A 1 94 ? 9.109 -12.988 -2.202 1.00 95.56 94 ARG A N 1
ATOM 758 C CA . ARG A 1 94 ? 8.811 -13.988 -1.169 1.00 95.56 94 ARG A CA 1
ATOM 759 C C . ARG A 1 94 ? 9.954 -14.147 -0.175 1.00 95.56 94 ARG A C 1
ATOM 761 O O . ARG A 1 94 ? 9.706 -14.267 1.025 1.00 95.56 94 ARG A O 1
ATOM 768 N N . HIS A 1 95 ? 11.185 -14.176 -0.680 1.00 91.38 95 HIS A N 1
ATOM 769 C CA . HIS A 1 95 ? 12.395 -14.431 0.101 1.00 91.38 95 HIS A CA 1
ATOM 770 C C . HIS A 1 95 ? 13.226 -13.167 0.353 1.00 91.38 95 HIS A C 1
ATOM 772 O O . HIS A 1 95 ? 14.393 -13.271 0.731 1.00 91.38 95 HIS A O 1
ATOM 778 N N . ALA A 1 96 ? 12.624 -11.985 0.179 1.00 91.06 96 ALA A N 1
ATOM 779 C CA . ALA A 1 96 ? 13.267 -10.714 0.469 1.00 91.06 96 ALA A CA 1
ATOM 780 C C . ALA A 1 96 ? 13.743 -10.667 1.927 1.00 91.06 96 ALA A C 1
ATOM 782 O O . ALA A 1 96 ? 12.951 -10.756 2.870 1.00 91.06 96 ALA A O 1
ATOM 783 N N . GLN A 1 97 ? 15.048 -10.508 2.099 1.00 91.44 97 GLN A N 1
ATOM 784 C CA . GLN A 1 97 ? 15.712 -10.369 3.388 1.00 91.44 97 GLN A CA 1
ATOM 785 C C . GLN A 1 97 ? 16.797 -9.301 3.273 1.00 91.44 97 GLN A C 1
ATOM 787 O O . GLN A 1 97 ? 17.180 -8.896 2.176 1.00 91.44 97 GLN A O 1
ATOM 792 N N . ARG A 1 98 ? 17.300 -8.819 4.410 1.00 89.19 98 ARG A N 1
ATOM 793 C CA . ARG A 1 98 ? 18.377 -7.823 4.408 1.00 89.19 98 ARG A CA 1
ATOM 794 C C . ARG A 1 98 ? 19.548 -8.329 3.552 1.00 89.19 98 ARG A C 1
ATOM 796 O O . ARG A 1 98 ? 20.027 -9.438 3.772 1.00 89.19 98 ARG A O 1
ATOM 803 N N . GLY A 1 99 ? 19.990 -7.508 2.601 1.00 90.06 99 GLY A N 1
ATOM 804 C CA . GLY A 1 99 ? 21.071 -7.837 1.667 1.00 90.06 99 GLY A CA 1
ATOM 805 C C . GLY A 1 99 ? 20.628 -8.476 0.345 1.00 90.06 99 GLY A C 1
ATOM 806 O O . GLY A 1 99 ? 21.479 -8.699 -0.505 1.00 90.06 99 GLY A O 1
ATOM 807 N N . THR A 1 100 ? 19.334 -8.761 0.137 1.00 92.31 100 THR A N 1
ATOM 808 C CA . THR A 1 100 ? 18.807 -9.189 -1.182 1.00 92.31 100 THR A CA 1
ATOM 809 C C . THR A 1 100 ? 18.146 -8.053 -1.962 1.00 92.31 100 THR A C 1
ATOM 811 O O . THR A 1 100 ? 17.653 -8.265 -3.069 1.00 92.31 100 THR A O 1
ATOM 814 N N . TYR A 1 101 ? 18.079 -6.867 -1.367 1.00 96.44 101 TYR A N 1
ATOM 815 C CA . TYR A 1 101 ? 17.539 -5.663 -1.973 1.00 96.44 101 TYR A CA 1
ATOM 816 C C . TYR A 1 101 ? 18.264 -4.438 -1.418 1.00 96.44 101 TYR A C 1
ATOM 818 O O . TYR A 1 101 ? 18.702 -4.461 -0.264 1.00 96.44 101 TYR A O 1
ATOM 826 N N . ASP A 1 102 ? 18.319 -3.383 -2.225 1.00 97.56 102 ASP A N 1
ATOM 827 C CA . ASP A 1 102 ? 18.765 -2.047 -1.830 1.00 97.56 102 ASP A CA 1
ATOM 828 C C . ASP A 1 102 ? 17.661 -1.026 -2.097 1.00 97.56 102 ASP A C 1
ATOM 830 O O . ASP A 1 102 ? 16.682 -1.306 -2.794 1.00 97.56 102 ASP A O 1
ATOM 834 N N . GLY A 1 103 ? 17.796 0.158 -1.508 1.00 97.69 103 GLY A N 1
ATOM 835 C CA . GLY A 1 103 ? 16.839 1.235 -1.685 1.00 97.69 103 GLY A CA 1
ATOM 836 C C . GLY A 1 103 ? 17.490 2.603 -1.652 1.00 97.69 103 GLY A C 1
ATOM 837 O O . GLY A 1 103 ? 18.502 2.799 -0.979 1.00 97.69 103 GLY A O 1
ATOM 838 N N . ALA A 1 104 ? 16.871 3.543 -2.355 1.00 98.19 104 ALA A N 1
ATOM 839 C CA . ALA A 1 104 ? 17.306 4.928 -2.423 1.00 98.19 104 ALA A CA 1
ATOM 840 C C . ALA A 1 104 ? 16.107 5.876 -2.376 1.00 98.19 104 ALA A C 1
ATOM 842 O O . ALA A 1 104 ? 14.995 5.533 -2.782 1.00 98.19 104 ALA A O 1
ATOM 843 N N . VAL A 1 105 ? 16.343 7.082 -1.867 1.00 97.81 105 VAL A N 1
ATOM 844 C CA . VAL A 1 105 ? 15.359 8.166 -1.867 1.00 97.81 105 VAL A CA 1
ATOM 845 C C . VAL A 1 105 ? 15.512 8.939 -3.174 1.00 97.81 105 VAL A C 1
ATOM 847 O O . VAL A 1 105 ? 16.596 9.429 -3.471 1.00 97.81 105 VAL A O 1
ATOM 850 N N . LEU A 1 106 ? 14.426 9.052 -3.937 1.00 96.44 106 LEU A N 1
ATOM 851 C CA . LEU A 1 106 ? 14.382 9.775 -5.213 1.00 96.44 106 LEU A CA 1
ATOM 852 C C . LEU A 1 106 ? 13.965 11.242 -5.032 1.00 96.44 106 LEU A C 1
ATOM 854 O O . LEU A 1 106 ? 14.222 12.080 -5.889 1.00 96.44 106 LEU A O 1
ATOM 858 N N . GLY A 1 107 ? 13.320 11.562 -3.909 1.00 94.81 107 GLY A N 1
ATOM 859 C CA . GLY A 1 107 ? 12.895 12.911 -3.552 1.00 94.81 107 GLY A CA 1
ATOM 860 C C . GLY A 1 107 ? 12.217 12.942 -2.183 1.00 94.81 107 GLY A C 1
ATOM 861 O O . GLY A 1 107 ? 12.154 11.932 -1.490 1.00 94.81 107 GLY A O 1
ATOM 862 N N . ALA A 1 108 ? 11.664 14.091 -1.792 1.00 95.62 108 ALA A N 1
ATOM 863 C CA . ALA A 1 108 ? 11.056 14.268 -0.465 1.00 95.62 108 ALA A CA 1
ATOM 864 C C . ALA A 1 108 ? 9.906 13.285 -0.160 1.00 95.62 108 ALA A C 1
ATOM 866 O O . ALA A 1 108 ? 9.663 12.968 1.002 1.00 95.62 108 ALA A O 1
ATOM 867 N N . SER A 1 109 ? 9.219 12.803 -1.199 1.00 97.56 109 SER A N 1
ATOM 868 C CA . SER A 1 109 ? 8.064 11.904 -1.082 1.00 97.56 109 SER A CA 1
ATOM 869 C C . SER A 1 109 ? 8.184 10.645 -1.940 1.00 97.56 109 SER A C 1
ATOM 871 O O . SER A 1 109 ? 7.215 9.902 -2.045 1.00 97.56 109 SER A O 1
ATOM 873 N N . ALA A 1 110 ? 9.345 10.387 -2.546 1.00 98.12 110 ALA A N 1
ATOM 874 C CA . ALA A 1 110 ? 9.521 9.269 -3.466 1.00 98.12 110 ALA A CA 1
ATOM 875 C C . ALA A 1 110 ? 10.777 8.460 -3.149 1.00 98.12 110 ALA A C 1
ATOM 877 O O . ALA A 1 110 ? 11.824 9.012 -2.800 1.00 98.12 110 ALA A O 1
ATOM 878 N N . PHE A 1 111 ? 10.681 7.144 -3.301 1.00 98.25 111 PHE A N 1
ATOM 879 C CA . PHE A 1 111 ? 11.789 6.218 -3.102 1.00 98.25 111 PHE A CA 1
ATOM 880 C C . PHE A 1 111 ? 11.675 5.009 -4.031 1.00 98.25 111 PHE A C 1
ATOM 882 O O . PHE A 1 111 ? 10.616 4.714 -4.589 1.00 98.25 111 PHE A O 1
ATOM 889 N N . VAL A 1 112 ? 12.790 4.303 -4.173 1.00 98.50 112 VAL A N 1
ATOM 890 C CA . VAL A 1 112 ? 12.903 3.072 -4.948 1.00 98.50 112 VAL A CA 1
ATOM 891 C C . VAL A 1 112 ? 13.448 1.952 -4.077 1.00 98.50 112 VAL A C 1
ATOM 893 O O . VAL A 1 112 ? 14.306 2.186 -3.225 1.00 98.50 112 VAL A O 1
ATOM 896 N N . LEU A 1 113 ? 12.969 0.732 -4.307 1.00 98.12 113 LEU A N 1
ATOM 897 C CA . LEU A 1 113 ? 13.590 -0.501 -3.833 1.00 98.12 113 LEU A CA 1
ATOM 898 C C . LEU A 1 113 ? 13.925 -1.379 -5.036 1.00 98.12 113 LEU A C 1
ATOM 900 O O . LEU A 1 113 ? 13.063 -1.635 -5.874 1.00 98.12 113 LEU A O 1
ATOM 904 N N . ARG A 1 114 ? 15.151 -1.892 -5.098 1.00 98.06 114 ARG A N 1
ATOM 905 C CA . ARG A 1 114 ? 15.561 -2.869 -6.105 1.00 98.06 114 ARG A CA 1
ATOM 906 C C . ARG A 1 114 ? 15.842 -4.205 -5.448 1.00 98.06 114 ARG A C 1
ATOM 908 O O . ARG A 1 114 ? 16.690 -4.288 -4.566 1.00 98.06 114 ARG A O 1
ATOM 915 N N . PHE A 1 115 ? 15.156 -5.247 -5.898 1.00 97.62 115 PHE A N 1
ATOM 916 C CA . PHE A 1 115 ? 15.407 -6.628 -5.500 1.00 97.62 115 PHE A CA 1
ATOM 917 C C . PHE A 1 115 ? 16.298 -7.276 -6.554 1.00 97.62 115 PHE A C 1
ATOM 919 O O . PHE A 1 115 ? 15.938 -7.307 -7.732 1.00 97.62 115 PHE A O 1
ATOM 926 N N . PHE A 1 116 ? 17.451 -7.788 -6.131 1.00 94.94 116 PHE A N 1
ATOM 927 C CA . PHE A 1 116 ? 18.458 -8.312 -7.048 1.00 94.94 116 PHE A CA 1
ATOM 928 C C . PHE A 1 116 ? 18.211 -9.789 -7.345 1.00 94.94 116 PHE A C 1
ATOM 930 O O . PHE A 1 116 ? 18.239 -10.641 -6.451 1.00 94.94 116 PHE A O 1
ATOM 937 N N . GLY A 1 117 ? 17.971 -10.082 -8.618 1.00 91.69 117 GLY A N 1
ATOM 938 C CA . GLY A 1 117 ? 17.836 -11.424 -9.154 1.00 91.69 117 GLY A CA 1
ATOM 939 C C . GLY A 1 117 ? 19.144 -11.954 -9.728 1.00 91.69 117 GLY A C 1
ATOM 940 O O . GLY A 1 117 ? 20.116 -11.233 -9.939 1.00 91.69 117 GLY A O 1
ATOM 941 N N . ARG A 1 118 ? 19.168 -13.257 -10.014 1.00 88.12 118 ARG A N 1
ATOM 942 C CA . ARG A 1 118 ? 20.169 -13.835 -10.923 1.00 88.12 118 ARG A CA 1
ATOM 943 C C . ARG A 1 118 ? 19.694 -13.671 -12.363 1.00 88.12 118 ARG A C 1
ATOM 945 O O . ARG A 1 118 ? 18.497 -13.515 -12.586 1.00 88.12 118 ARG A O 1
ATOM 952 N N . ASP A 1 119 ? 20.626 -13.718 -13.310 1.00 87.44 119 ASP A N 1
ATOM 953 C CA . ASP A 1 119 ? 20.334 -13.755 -14.750 1.00 87.44 119 ASP A CA 1
ATOM 954 C C . ASP A 1 119 ? 19.406 -12.623 -15.222 1.00 87.44 119 ASP A C 1
ATOM 956 O O . ASP A 1 119 ? 18.476 -12.844 -15.989 1.00 87.44 119 ASP A O 1
ATOM 960 N N . GLN A 1 120 ? 19.671 -11.399 -14.746 1.00 86.31 120 GLN A N 1
ATOM 961 C CA . GLN A 1 120 ? 18.914 -10.193 -15.103 1.00 86.31 120 GLN A CA 1
ATOM 962 C C . GLN A 1 120 ? 17.425 -10.273 -14.748 1.00 86.31 120 GLN A C 1
ATOM 964 O O . GLN A 1 120 ? 16.607 -9.696 -15.442 1.00 86.31 120 GLN A O 1
ATOM 969 N N . ASN A 1 121 ? 17.053 -10.975 -13.677 1.00 92.69 121 ASN A N 1
ATOM 970 C CA . ASN A 1 121 ? 15.660 -11.131 -13.246 1.00 92.69 121 ASN A CA 1
ATOM 971 C C . ASN A 1 121 ? 15.306 -10.214 -12.060 1.00 92.69 121 ASN A C 1
ATOM 973 O O . ASN A 1 121 ? 14.650 -10.647 -11.117 1.00 92.69 121 ASN A O 1
ATOM 977 N N . ASP A 1 122 ? 15.783 -8.972 -12.067 1.00 96.44 122 ASP A N 1
ATOM 978 C CA . ASP A 1 122 ? 15.574 -8.018 -10.972 1.00 96.44 122 ASP A CA 1
ATOM 979 C C . ASP A 1 122 ? 14.101 -7.597 -10.830 1.00 96.44 122 ASP A C 1
ATOM 981 O O . ASP A 1 122 ? 13.274 -7.804 -11.721 1.00 96.44 122 ASP A O 1
ATOM 985 N N . ARG A 1 123 ? 13.763 -6.967 -9.702 1.00 97.75 123 ARG A N 1
ATOM 986 C CA . ARG A 1 123 ? 12.518 -6.201 -9.548 1.00 97.75 123 ARG A CA 1
ATOM 987 C C . ARG A 1 123 ? 12.830 -4.787 -9.109 1.00 97.75 123 ARG A C 1
ATOM 989 O O . ARG A 1 123 ? 13.641 -4.608 -8.202 1.00 97.75 123 ARG A O 1
ATOM 996 N N . LEU A 1 124 ? 12.137 -3.814 -9.685 1.00 98.12 124 LEU A N 1
ATOM 997 C CA . LEU A 1 124 ? 12.211 -2.421 -9.260 1.00 98.12 124 LEU A CA 1
ATOM 998 C C . LEU A 1 124 ? 10.848 -1.984 -8.728 1.00 98.12 124 LEU A C 1
ATOM 1000 O O . LEU A 1 124 ? 9.879 -1.958 -9.474 1.00 98.12 124 LEU A O 1
ATOM 1004 N N . LEU A 1 125 ? 10.756 -1.673 -7.440 1.00 98.44 125 LEU A N 1
ATOM 1005 C CA . LEU A 1 125 ? 9.563 -1.089 -6.839 1.00 98.44 125 LEU A CA 1
ATOM 1006 C C . LEU A 1 125 ? 9.766 0.416 -6.707 1.00 98.44 125 LEU A C 1
ATOM 1008 O O . LEU A 1 125 ? 10.648 0.858 -5.972 1.00 98.44 125 LEU A O 1
ATOM 1012 N N . LEU A 1 126 ? 8.917 1.183 -7.375 1.00 98.31 126 LEU 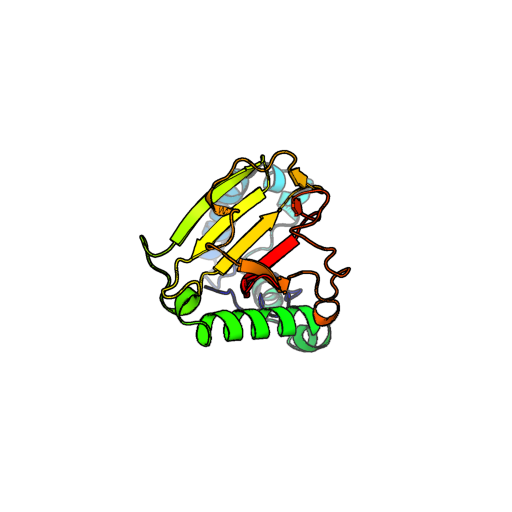A N 1
ATOM 1013 C CA . LEU A 1 126 ? 8.825 2.628 -7.233 1.00 98.31 126 LEU A CA 1
ATOM 1014 C C . LEU A 1 126 ? 7.631 2.991 -6.367 1.00 98.31 126 LEU A C 1
ATOM 1016 O O . LEU A 1 126 ? 6.562 2.397 -6.509 1.00 98.31 126 LEU A O 1
ATOM 1020 N N . VAL A 1 127 ? 7.815 3.981 -5.498 1.00 98.44 127 VAL A N 1
ATOM 1021 C CA . VAL A 1 127 ? 6.752 4.535 -4.661 1.00 98.44 127 VAL A CA 1
ATOM 1022 C C . VAL A 1 127 ? 6.882 6.053 -4.645 1.00 98.44 127 VAL A C 1
ATOM 1024 O O . VAL A 1 127 ? 7.945 6.574 -4.305 1.00 98.44 127 VAL A O 1
ATOM 1027 N N . ASN A 1 128 ? 5.798 6.756 -4.969 1.00 97.81 128 ASN A N 1
ATOM 1028 C CA . ASN A 1 128 ? 5.668 8.197 -4.781 1.00 97.81 128 ASN A CA 1
ATOM 1029 C C . ASN A 1 128 ? 4.431 8.489 -3.930 1.00 97.81 128 ASN A C 1
ATOM 1031 O O . ASN A 1 128 ? 3.323 8.104 -4.274 1.00 97.81 128 ASN A O 1
ATOM 1035 N N . LEU A 1 129 ? 4.633 9.185 -2.820 1.00 97.88 129 LEU A N 1
ATOM 1036 C CA . LEU A 1 129 ? 3.608 9.565 -1.848 1.00 97.88 129 LEU A CA 1
ATOM 1037 C C . LEU A 1 129 ? 3.242 11.055 -1.948 1.00 97.88 129 LEU A C 1
ATOM 1039 O O . LEU A 1 129 ? 2.566 11.579 -1.069 1.00 97.88 129 LEU A O 1
ATOM 1043 N N . GLY A 1 130 ? 3.781 11.763 -2.943 1.00 97.00 130 GLY A N 1
ATOM 1044 C CA . GLY A 1 130 ? 3.582 13.194 -3.138 1.00 97.00 130 GLY A CA 1
ATOM 1045 C C . GLY A 1 130 ? 2.956 13.516 -4.488 1.00 97.00 130 GLY A C 1
ATOM 1046 O O . GLY A 1 130 ? 2.327 12.676 -5.129 1.00 97.00 130 GLY A O 1
ATOM 1047 N N . ALA A 1 131 ? 3.156 14.759 -4.927 1.00 96.25 131 ALA A N 1
ATOM 1048 C CA . ALA A 1 131 ? 2.781 15.202 -6.264 1.00 96.25 131 ALA A CA 1
ATOM 1049 C C . ALA A 1 131 ? 3.619 14.504 -7.351 1.00 96.25 131 ALA A C 1
ATOM 1051 O O . ALA A 1 131 ? 4.628 13.860 -7.059 1.00 96.25 131 ALA A O 1
ATOM 1052 N N . HIS A 1 132 ? 3.211 14.673 -8.611 1.00 94.69 132 HIS A N 1
ATOM 1053 C CA . HIS A 1 132 ? 3.945 14.168 -9.770 1.00 94.69 132 HIS A CA 1
ATOM 1054 C C . HIS A 1 132 ? 5.431 14.550 -9.706 1.00 94.69 132 HIS A C 1
ATOM 1056 O O . HIS A 1 132 ? 5.770 15.724 -9.533 1.00 94.69 132 HIS A O 1
ATOM 1062 N N . LEU A 1 133 ? 6.304 13.560 -9.884 1.00 93.88 133 LEU A N 1
ATOM 1063 C CA . LEU A 1 133 ? 7.750 13.719 -9.854 1.00 93.88 133 LEU A CA 1
ATOM 1064 C C . LEU A 1 133 ? 8.339 13.356 -11.218 1.00 93.88 133 LEU A C 1
ATOM 1066 O O . LEU A 1 133 ? 8.160 12.249 -11.714 1.00 93.88 133 LEU A O 1
ATOM 1070 N N . HIS A 1 134 ? 9.067 14.304 -11.797 1.00 94.50 134 HIS A N 1
ATOM 1071 C CA . HIS A 1 134 ? 9.833 14.122 -13.022 1.00 94.50 134 HIS A CA 1
ATOM 1072 C C . HIS A 1 134 ? 11.321 14.141 -12.668 1.00 94.50 134 HIS A C 1
ATOM 1074 O O . HIS A 1 134 ? 11.787 15.102 -12.049 1.00 94.50 134 HIS A O 1
ATOM 1080 N N . LEU A 1 135 ? 12.050 13.077 -13.005 1.00 92.88 135 LEU A N 1
ATOM 1081 C CA . LEU A 1 135 ? 13.482 12.967 -12.733 1.00 92.88 135 LEU A CA 1
ATOM 1082 C C . LEU A 1 135 ? 14.256 13.147 -14.036 1.00 92.88 135 LEU A C 1
ATOM 1084 O O . LEU A 1 135 ? 14.348 12.216 -14.830 1.00 92.88 135 LEU A O 1
ATOM 1088 N N . ASP A 1 136 ? 14.839 14.330 -14.222 1.00 91.44 136 ASP A N 1
ATOM 1089 C CA . ASP A 1 136 ? 15.715 14.629 -15.354 1.00 91.44 136 ASP A CA 1
ATOM 1090 C C . ASP A 1 136 ? 16.896 15.537 -14.935 1.00 91.44 136 ASP A C 1
ATOM 1092 O O . ASP A 1 136 ? 16.688 16.712 -14.614 1.00 91.44 136 ASP A O 1
ATOM 1096 N N . PRO A 1 137 ? 18.143 15.021 -14.879 1.00 87.31 137 PRO A N 1
ATOM 1097 C CA . PRO A 1 137 ? 18.504 13.612 -15.049 1.00 87.31 137 PRO A CA 1
ATOM 1098 C C . PRO A 1 137 ? 18.016 12.750 -13.869 1.00 87.31 137 PRO A C 1
ATOM 1100 O O . PRO A 1 137 ? 17.765 13.259 -12.776 1.00 87.31 137 PRO A O 1
ATOM 1103 N N . ALA A 1 138 ? 17.966 11.428 -14.057 1.00 90.56 138 ALA A N 1
ATOM 1104 C CA . ALA A 1 138 ? 17.725 10.442 -13.002 1.00 90.56 138 ALA A CA 1
ATOM 1105 C C . ALA A 1 138 ? 19.052 9.769 -12.572 1.00 90.56 138 ALA A C 1
ATOM 1107 O O . ALA A 1 138 ? 19.377 8.683 -13.052 1.00 90.56 138 ALA A O 1
ATOM 1108 N N . PRO A 1 139 ? 19.875 10.399 -11.704 1.00 90.44 139 PRO A N 1
ATOM 1109 C CA . PRO A 1 139 ? 21.242 9.947 -11.425 1.00 90.44 139 PRO A CA 1
ATOM 1110 C C . PRO A 1 139 ? 21.335 8.740 -10.480 1.00 90.44 139 PRO A C 1
ATOM 1112 O O . PRO A 1 139 ? 22.444 8.307 -10.178 1.00 90.44 139 PRO A O 1
ATOM 1115 N N . GLU A 1 140 ? 20.212 8.226 -9.973 1.00 95.69 140 GLU A N 1
ATOM 1116 C CA . GLU A 1 140 ? 20.180 7.123 -9.010 1.00 95.69 140 GLU A CA 1
ATOM 1117 C C . GLU A 1 140 ? 20.506 5.782 -9.699 1.00 95.69 140 GLU A C 1
ATOM 1119 O O . GLU A 1 140 ? 19.697 5.300 -10.497 1.00 95.69 140 GLU A O 1
ATOM 1124 N N . PRO A 1 141 ? 21.649 5.133 -9.391 1.00 95.06 141 PRO A N 1
ATOM 1125 C CA . PRO A 1 141 ? 22.072 3.915 -10.081 1.00 95.06 141 PRO A CA 1
ATOM 1126 C C . PRO A 1 141 ? 21.087 2.750 -9.976 1.00 95.06 141 PRO A C 1
ATOM 1128 O O . PRO A 1 141 ? 21.043 1.910 -10.877 1.00 95.06 141 PRO A O 1
ATOM 1131 N N . LEU A 1 142 ? 20.282 2.679 -8.909 1.00 96.44 142 LEU A N 1
ATOM 1132 C CA . LEU A 1 142 ? 19.278 1.624 -8.768 1.00 96.44 142 LEU A CA 1
ATOM 1133 C C . LEU A 1 142 ? 18.215 1.661 -9.875 1.00 96.44 142 LEU A C 1
ATOM 1135 O O . LEU A 1 142 ? 17.674 0.601 -10.193 1.00 96.44 142 LEU A O 1
ATOM 1139 N N . LEU A 1 143 ? 17.963 2.825 -10.485 1.00 96.06 143 LEU A N 1
ATOM 1140 C CA . LEU A 1 143 ? 17.020 2.984 -11.596 1.00 96.06 143 LEU A CA 1
ATOM 1141 C C . LEU A 1 143 ? 17.533 2.373 -12.906 1.00 96.06 143 LEU A C 1
ATOM 1143 O O . LEU A 1 143 ? 16.733 2.026 -13.766 1.00 96.06 143 LEU A O 1
ATOM 1147 N N . ALA A 1 144 ? 18.844 2.187 -13.076 1.00 93.88 144 ALA A N 1
ATOM 1148 C CA . ALA A 1 144 ? 19.383 1.654 -14.324 1.00 93.88 144 ALA A CA 1
ATOM 1149 C C . ALA A 1 144 ? 18.966 0.181 -14.529 1.00 93.88 144 ALA A C 1
ATOM 1151 O O . ALA A 1 144 ? 19.221 -0.646 -13.645 1.00 93.88 144 ALA A O 1
ATOM 1152 N N . PRO A 1 145 ? 18.367 -0.201 -15.671 1.00 94.12 145 PRO A N 1
ATOM 1153 C CA . PRO A 1 145 ? 18.041 -1.600 -15.933 1.00 94.12 145 PRO A CA 1
ATOM 1154 C C . PRO A 1 145 ? 19.311 -2.470 -16.019 1.00 94.12 145 PRO A C 1
ATOM 1156 O O . PRO A 1 145 ? 20.415 -1.955 -16.229 1.00 94.12 145 PRO A O 1
ATOM 1159 N N . PRO A 1 146 ? 19.197 -3.801 -15.843 1.00 94.50 146 PRO A N 1
ATOM 1160 C CA . PRO A 1 146 ? 20.276 -4.729 -16.175 1.00 94.50 146 PRO A CA 1
ATOM 1161 C C . PRO A 1 146 ? 20.805 -4.527 -17.607 1.00 94.50 146 PRO A C 1
ATOM 1163 O O . PRO A 1 146 ? 20.108 -4.018 -18.484 1.00 94.50 146 PRO A O 1
ATOM 1166 N N . LEU A 1 147 ? 22.056 -4.923 -17.848 1.00 91.62 147 LEU A N 1
ATOM 1167 C CA . LEU A 1 147 ? 22.739 -4.672 -19.119 1.00 91.62 147 LEU A CA 1
ATOM 1168 C C . LEU A 1 147 ? 22.024 -5.335 -20.310 1.00 91.62 147 LEU A C 1
ATOM 1170 O O . LEU A 1 147 ? 22.040 -6.552 -20.446 1.00 91.62 147 LEU A O 1
ATOM 1174 N N . GLY A 1 148 ? 21.518 -4.524 -21.240 1.00 92.31 148 GLY A N 1
ATOM 1175 C CA . GLY A 1 148 ? 20.782 -5.017 -22.410 1.00 92.31 148 GLY A CA 1
ATOM 1176 C C . GLY A 1 148 ? 19.290 -5.234 -22.146 1.00 92.31 148 GLY A C 1
ATOM 1177 O O . GLY A 1 148 ? 18.615 -5.869 -22.956 1.00 92.31 148 GLY A O 1
ATOM 1178 N N . CYS A 1 149 ? 18.773 -4.702 -21.037 1.00 94.56 149 CYS A N 1
ATOM 1179 C CA . CYS A 1 149 ? 17.356 -4.689 -20.709 1.00 94.56 149 CYS A CA 1
ATOM 1180 C C . CYS A 1 149 ? 16.777 -3.270 -20.684 1.00 94.56 149 CYS A C 1
ATOM 1182 O O . CYS A 1 149 ? 17.499 -2.287 -20.530 1.00 94.56 149 CYS A O 1
ATOM 1184 N N . VAL A 1 150 ? 15.452 -3.207 -20.765 1.00 94.19 150 VAL A N 1
ATOM 1185 C CA . VAL A 1 150 ? 14.617 -2.055 -20.406 1.00 94.19 150 VAL A CA 1
ATOM 1186 C C . VAL A 1 150 ? 13.624 -2.482 -19.326 1.00 94.19 150 VAL A C 1
ATOM 1188 O O . VAL A 1 150 ? 13.380 -3.679 -19.146 1.00 94.19 150 VAL A O 1
ATOM 1191 N N . TRP A 1 151 ? 13.067 -1.531 -18.581 1.00 95.06 151 TRP A N 1
ATOM 1192 C CA . TRP A 1 151 ? 12.028 -1.834 -17.601 1.00 95.06 151 TRP A CA 1
ATOM 1193 C C . TRP A 1 151 ? 10.649 -1.945 -18.254 1.00 95.06 151 TRP A C 1
ATOM 1195 O O . TRP A 1 151 ? 10.266 -1.119 -19.075 1.00 95.06 151 TRP A O 1
ATOM 1205 N N . GLU A 1 152 ? 9.871 -2.935 -17.827 1.00 94.69 152 GLU A N 1
ATOM 1206 C CA . GLU A 1 152 ? 8.456 -3.088 -18.161 1.00 94.69 152 GLU A CA 1
ATOM 1207 C C . GLU A 1 152 ? 7.619 -3.130 -16.878 1.00 94.69 152 GLU A C 1
ATOM 1209 O O . GLU A 1 152 ? 8.041 -3.679 -15.857 1.00 94.69 152 GLU A O 1
ATOM 1214 N N . VAL A 1 153 ? 6.419 -2.551 -16.920 1.00 95.75 153 VAL A N 1
ATOM 1215 C CA . VAL A 1 153 ? 5.489 -2.546 -15.786 1.00 95.75 153 VAL A CA 1
ATOM 1216 C C . VAL A 1 153 ? 4.876 -3.934 -15.605 1.00 95.75 153 VAL A C 1
ATOM 1218 O O . VAL A 1 153 ? 4.019 -4.351 -16.378 1.00 95.75 153 VAL A O 1
ATOM 1221 N N . ALA A 1 154 ? 5.266 -4.629 -14.537 1.00 95.88 154 ALA A N 1
ATOM 1222 C CA . ALA A 1 154 ? 4.669 -5.909 -14.156 1.00 95.88 154 ALA A CA 1
ATOM 1223 C C . ALA A 1 154 ? 3.407 -5.732 -13.299 1.00 95.88 154 ALA A C 1
ATOM 1225 O O . ALA A 1 154 ? 2.497 -6.562 -13.335 1.00 95.88 154 ALA A O 1
ATOM 1226 N N . TRP A 1 155 ? 3.354 -4.665 -12.501 1.00 97.50 155 TRP A N 1
ATOM 1227 C CA . TRP A 1 155 ? 2.200 -4.306 -11.681 1.00 97.50 155 TRP A CA 1
ATOM 1228 C C . TRP A 1 155 ? 2.219 -2.812 -11.339 1.00 97.50 155 TRP A C 1
ATOM 1230 O O . TRP A 1 155 ? 3.285 -2.213 -11.216 1.00 97.50 155 TRP A O 1
ATOM 1240 N N . THR A 1 156 ? 1.043 -2.218 -11.145 1.00 97.50 156 THR A N 1
ATOM 1241 C CA . THR A 1 156 ? 0.871 -0.806 -10.781 1.00 97.50 156 THR A CA 1
ATOM 1242 C C . THR A 1 156 ? -0.370 -0.621 -9.907 1.00 97.50 156 THR A C 1
ATOM 1244 O O . THR A 1 156 ? -1.376 -1.304 -10.117 1.00 97.50 156 THR A O 1
ATOM 1247 N N . SER A 1 157 ? -0.306 0.290 -8.930 1.00 97.12 157 SER A N 1
ATOM 1248 C CA . SER A 1 157 ? -1.467 0.705 -8.130 1.00 97.12 157 SER A CA 1
ATOM 1249 C C . SER A 1 157 ? -2.529 1.387 -8.985 1.00 97.12 157 SER A C 1
ATOM 1251 O O . SER A 1 157 ? -3.712 1.276 -8.682 1.00 97.12 157 SER A O 1
ATOM 1253 N N . GLU A 1 158 ? -2.113 2.008 -10.092 1.00 96.19 158 GLU A N 1
ATOM 1254 C CA . GLU A 1 158 ? -2.985 2.768 -10.987 1.00 96.19 158 GLU A CA 1
ATOM 1255 C C . GLU A 1 158 ? -3.685 1.901 -12.045 1.00 96.19 158 GLU A C 1
ATOM 1257 O O . GLU A 1 158 ? -4.226 2.422 -13.020 1.00 96.19 158 GLU A O 1
ATOM 1262 N N . ASP A 1 159 ? -3.686 0.575 -11.893 1.00 96.25 159 ASP A N 1
ATOM 1263 C CA . ASP A 1 159 ? -4.443 -0.306 -12.781 1.00 96.25 159 ASP A CA 1
ATOM 1264 C C . ASP A 1 159 ? -5.952 -0.006 -12.638 1.00 96.25 159 ASP A C 1
ATOM 1266 O O . ASP A 1 159 ? -6.472 -0.015 -11.515 1.00 96.25 159 ASP A O 1
ATOM 1270 N N . PRO A 1 160 ? -6.697 0.217 -13.739 1.00 95.75 160 PRO A N 1
ATOM 1271 C CA . PRO A 1 160 ? -8.129 0.518 -13.677 1.00 95.75 160 PRO A CA 1
ATOM 1272 C C . PRO A 1 160 ? -8.970 -0.538 -12.950 1.00 95.75 160 PRO A C 1
ATOM 1274 O O . PRO A 1 160 ? -10.042 -0.225 -12.436 1.00 95.75 160 PRO A O 1
ATOM 1277 N N . ARG A 1 161 ? -8.494 -1.789 -12.853 1.00 96.38 161 ARG A N 1
ATOM 1278 C CA . ARG A 1 161 ? -9.155 -2.849 -12.069 1.00 96.38 161 ARG A CA 1
ATOM 1279 C C . ARG A 1 161 ? -9.178 -2.557 -10.568 1.00 96.38 161 ARG A C 1
ATOM 1281 O O . ARG A 1 161 ? -10.015 -3.116 -9.864 1.00 96.38 161 ARG A O 1
ATOM 1288 N N . TYR A 1 162 ? -8.267 -1.713 -10.089 1.00 96.31 162 TYR A N 1
ATOM 1289 C CA . TYR A 1 162 ? -8.199 -1.250 -8.703 1.00 96.31 162 TYR A CA 1
ATOM 1290 C C . TYR A 1 162 ? -8.839 0.137 -8.513 1.00 96.31 162 TYR A C 1
ATOM 1292 O O . TYR A 1 162 ? -8.772 0.682 -7.418 1.00 96.31 162 TYR A O 1
ATOM 1300 N N . GLY A 1 163 ? -9.447 0.711 -9.561 1.00 93.25 163 GLY A N 1
ATOM 1301 C CA . GLY A 1 163 ? -9.962 2.084 -9.556 1.00 93.25 163 GLY A CA 1
ATOM 1302 C C . GLY A 1 163 ? -8.925 3.152 -9.927 1.00 93.25 163 GLY A C 1
ATOM 1303 O O . GLY A 1 163 ? -9.210 4.338 -9.787 1.00 93.25 163 GLY A O 1
ATOM 1304 N N . GLY A 1 164 ? -7.741 2.747 -10.400 1.00 93.62 164 GLY A N 1
ATOM 1305 C CA . GLY A 1 164 ? -6.659 3.651 -10.786 1.00 93.62 164 GLY A CA 1
ATOM 1306 C C . GLY A 1 164 ? -6.864 4.370 -12.124 1.00 93.62 164 GLY A C 1
ATOM 1307 O O . GLY A 1 164 ? -7.671 3.959 -12.964 1.00 93.62 164 GLY A O 1
ATOM 1308 N N . GLY A 1 165 ? -6.101 5.446 -12.337 1.00 90.69 165 GLY A N 1
ATOM 1309 C CA . GLY A 1 165 ? -6.204 6.305 -13.528 1.00 90.69 165 GLY A CA 1
ATOM 1310 C C . GLY A 1 165 ? -5.483 5.792 -14.782 1.00 90.69 165 GLY A C 1
ATOM 1311 O O . GLY A 1 165 ? -5.519 6.451 -15.822 1.00 90.69 165 GLY A O 1
ATOM 1312 N N . GLY A 1 166 ? -4.830 4.630 -14.705 1.00 90.00 166 GLY A N 1
ATOM 1313 C CA . GLY A 1 166 ? -3.874 4.143 -15.696 1.00 90.00 166 GLY A CA 1
ATOM 1314 C C . GLY A 1 166 ? -2.442 4.588 -15.390 1.00 90.00 166 GLY A C 1
ATOM 1315 O O . GLY A 1 166 ? -2.193 5.500 -14.608 1.00 90.00 166 GLY A O 1
ATOM 1316 N N . THR A 1 167 ? -1.465 3.920 -16.004 1.00 85.81 167 THR A N 1
ATOM 1317 C CA . THR A 1 167 ? -0.037 4.205 -15.789 1.00 85.81 167 THR A CA 1
ATOM 1318 C C . THR A 1 167 ? 0.593 4.658 -17.101 1.00 85.81 167 THR A C 1
ATOM 1320 O O . THR A 1 167 ? 0.665 3.849 -18.029 1.00 85.81 167 THR A O 1
ATOM 1323 N N . PRO A 1 168 ? 1.018 5.932 -17.224 1.00 83.31 168 PRO A N 1
ATOM 1324 C CA . PRO A 1 168 ? 1.825 6.357 -18.363 1.00 83.31 168 PRO A CA 1
ATOM 1325 C C . PRO A 1 168 ? 3.176 5.624 -18.360 1.00 83.31 168 PRO A C 1
ATOM 1327 O O . PRO A 1 168 ? 3.528 4.964 -17.383 1.00 83.31 168 PRO A O 1
ATOM 1330 N N . ALA A 1 169 ? 3.945 5.734 -19.445 1.00 86.00 169 ALA A N 1
ATOM 1331 C CA . ALA A 1 169 ? 5.298 5.182 -19.476 1.00 86.00 169 ALA A CA 1
ATOM 1332 C C . ALA A 1 169 ? 6.136 5.783 -18.331 1.00 86.00 169 ALA A C 1
ATOM 1334 O O . ALA A 1 169 ? 6.296 7.000 -18.254 1.00 86.00 169 ALA A O 1
ATOM 1335 N N . ILE A 1 170 ? 6.612 4.922 -17.425 1.00 89.06 170 ILE A N 1
ATOM 1336 C CA . ILE A 1 170 ? 7.343 5.340 -16.219 1.00 89.06 170 ILE A CA 1
ATOM 1337 C C . ILE A 1 170 ? 8.803 5.652 -16.553 1.00 89.06 170 ILE A C 1
ATOM 1339 O O . ILE A 1 170 ? 9.334 6.641 -16.066 1.00 89.06 170 ILE A O 1
ATOM 1343 N N . ASP A 1 171 ? 9.424 4.821 -17.387 1.00 85.31 171 ASP A N 1
ATOM 1344 C CA . ASP A 1 171 ? 10.754 5.019 -17.966 1.00 85.31 171 ASP A CA 1
ATOM 1345 C C . ASP A 1 171 ? 10.543 5.283 -19.465 1.00 85.31 171 ASP A C 1
ATOM 1347 O O . ASP A 1 171 ? 10.035 4.416 -20.181 1.00 85.31 171 ASP A O 1
ATOM 1351 N N . SER A 1 172 ? 10.777 6.520 -19.905 1.00 80.19 172 SER A N 1
ATOM 1352 C CA . SER A 1 172 ? 10.403 7.014 -21.238 1.00 80.19 172 SER A CA 1
ATOM 1353 C C . SER A 1 172 ? 11.536 7.811 -21.886 1.00 80.19 172 SER A C 1
ATOM 1355 O O . SER A 1 172 ? 12.524 8.132 -21.229 1.00 80.19 172 SER A O 1
ATOM 1357 N N . ASP A 1 173 ? 11.376 8.188 -23.159 1.00 74.25 173 ASP A N 1
ATOM 1358 C CA . ASP A 1 173 ? 12.327 9.074 -23.851 1.00 74.25 173 ASP A CA 1
ATOM 1359 C C . ASP A 1 173 ? 12.457 10.450 -23.162 1.00 74.25 173 ASP A C 1
ATOM 1361 O O . ASP A 1 173 ? 13.525 11.058 -23.201 1.00 74.25 173 ASP A O 1
ATOM 1365 N N . ASP A 1 174 ? 11.402 10.895 -22.467 1.00 74.81 174 ASP A N 1
ATOM 1366 C CA . ASP A 1 174 ? 11.387 12.071 -21.584 1.00 74.81 174 ASP A CA 1
ATOM 1367 C C . ASP A 1 174 ? 11.780 11.696 -20.134 1.00 74.81 174 ASP A C 1
ATOM 1369 O O . ASP A 1 174 ? 11.267 12.257 -19.169 1.00 74.81 174 ASP A O 1
ATOM 1373 N N . ASN A 1 175 ? 12.678 10.725 -19.948 1.00 86.00 175 ASN A N 1
ATOM 1374 C CA . ASN A 1 175 ? 13.193 10.285 -18.644 1.00 86.00 175 ASN A CA 1
ATOM 1375 C C . ASN A 1 175 ? 12.111 9.689 -17.706 1.00 86.00 175 ASN A C 1
ATOM 1377 O O . ASN A 1 175 ? 11.040 9.254 -18.154 1.00 86.00 175 ASN A O 1
ATOM 1381 N N . TRP A 1 176 ? 12.409 9.598 -16.402 1.00 93.94 176 TRP A N 1
ATOM 1382 C CA . TRP A 1 176 ? 11.546 8.940 -15.415 1.00 93.94 176 TRP A CA 1
ATOM 1383 C C . TRP A 1 176 ? 10.378 9.827 -14.962 1.00 93.94 176 TRP A C 1
ATOM 1385 O O . TRP A 1 176 ? 10.577 10.889 -14.363 1.00 93.94 176 TRP A O 1
ATOM 1395 N N . ASN A 1 177 ? 9.152 9.341 -15.170 1.00 93.81 177 ASN A N 1
ATOM 1396 C CA . ASN A 1 177 ? 7.905 10.001 -14.789 1.00 93.81 177 ASN A CA 1
ATOM 1397 C C . ASN A 1 177 ? 7.153 9.183 -13.735 1.00 93.81 177 ASN A C 1
ATOM 1399 O O . ASN A 1 177 ? 6.692 8.069 -13.979 1.00 93.81 177 ASN A O 1
ATOM 1403 N N . LEU A 1 178 ? 7.030 9.756 -12.541 1.00 94.81 178 LEU A N 1
ATOM 1404 C CA . LEU A 1 178 ? 6.411 9.143 -11.374 1.00 94.81 178 LEU A CA 1
ATOM 1405 C C . LEU A 1 178 ? 5.098 9.889 -11.070 1.00 94.81 178 LEU A C 1
ATOM 1407 O O . LEU A 1 178 ? 5.155 11.012 -10.554 1.00 94.81 178 LEU A O 1
ATOM 1411 N N . PRO A 1 179 ? 3.918 9.304 -11.368 1.00 94.75 179 PRO A N 1
ATOM 1412 C CA . PRO A 1 179 ? 2.622 9.901 -11.038 1.00 94.75 179 PRO A CA 1
ATOM 1413 C C . PRO A 1 179 ? 2.482 10.278 -9.558 1.00 94.75 179 PRO A C 1
ATOM 1415 O O . PRO A 1 179 ? 3.269 9.853 -8.712 1.00 94.75 179 PRO A O 1
ATOM 1418 N N . ALA A 1 180 ? 1.488 11.103 -9.230 1.00 94.81 180 ALA A N 1
ATOM 1419 C CA . ALA A 1 180 ? 1.186 11.405 -7.834 1.00 94.81 180 ALA A CA 1
ATOM 1420 C C . ALA A 1 180 ? 0.622 10.161 -7.126 1.00 94.81 180 ALA A C 1
ATOM 1422 O O . ALA A 1 180 ? -0.123 9.409 -7.744 1.00 94.81 180 ALA A O 1
ATOM 1423 N N . GLU A 1 181 ? 0.970 9.975 -5.850 1.00 96.00 181 GLU A N 1
ATOM 1424 C CA . GLU A 1 181 ? 0.383 8.949 -4.963 1.00 96.00 181 GLU A CA 1
ATOM 1425 C C . GLU A 1 181 ? 0.326 7.516 -5.545 1.00 96.00 181 GLU A C 1
ATOM 1427 O O . GLU A 1 181 ? -0.636 6.785 -5.319 1.00 96.00 181 GLU A O 1
ATOM 1432 N N . PHE A 1 182 ? 1.367 7.086 -6.268 1.00 95.44 182 PHE A N 1
ATOM 1433 C CA . PHE A 1 182 ? 1.393 5.792 -6.959 1.00 95.44 182 PHE A CA 1
ATOM 1434 C C . PHE A 1 182 ? 2.488 4.842 -6.456 1.00 95.44 182 PHE A C 1
ATOM 1436 O O . PHE A 1 182 ? 3.500 5.245 -5.868 1.00 95.44 182 PHE A O 1
ATOM 1443 N N . ALA A 1 183 ? 2.319 3.559 -6.774 1.00 98.19 183 ALA A N 1
ATOM 1444 C CA . ALA A 1 183 ? 3.381 2.568 -6.704 1.00 98.19 183 ALA A CA 1
ATOM 1445 C C . ALA A 1 183 ? 3.377 1.660 -7.939 1.00 98.19 183 ALA A C 1
ATOM 1447 O O . ALA A 1 183 ? 2.317 1.263 -8.421 1.00 98.19 183 ALA A O 1
ATOM 1448 N N . ALA A 1 184 ? 4.558 1.270 -8.416 1.00 98.06 184 ALA A N 1
ATOM 1449 C CA . ALA A 1 184 ? 4.694 0.325 -9.522 1.00 98.06 184 ALA A CA 1
ATOM 1450 C C . ALA A 1 184 ? 5.851 -0.647 -9.303 1.00 98.06 184 ALA A C 1
ATOM 1452 O O . ALA A 1 184 ? 6.907 -0.276 -8.794 1.00 98.06 184 ALA A O 1
ATOM 1453 N N . LEU A 1 185 ? 5.642 -1.895 -9.714 1.00 98.19 185 LEU A N 1
ATOM 1454 C CA . LEU A 1 185 ? 6.651 -2.942 -9.752 1.00 98.19 185 LEU A CA 1
ATOM 1455 C C . LEU A 1 185 ? 7.049 -3.182 -11.207 1.00 98.19 185 LEU A C 1
ATOM 1457 O O . LEU A 1 185 ? 6.206 -3.547 -12.028 1.00 98.19 185 LEU A O 1
ATOM 1461 N N . LEU A 1 186 ? 8.331 -3.014 -11.506 1.00 97.56 186 LEU A N 1
ATOM 1462 C CA . LEU A 1 186 ? 8.896 -3.217 -12.830 1.00 97.56 186 LEU A CA 1
ATOM 1463 C C . LEU A 1 186 ? 9.736 -4.492 -12.885 1.00 97.56 186 LEU A C 1
ATOM 1465 O O . LEU A 1 186 ? 10.379 -4.887 -11.903 1.00 97.56 186 LEU A O 1
ATOM 1469 N N . THR A 1 187 ? 9.749 -5.106 -14.062 1.00 96.75 187 THR A N 1
ATOM 1470 C CA . THR A 1 187 ? 10.590 -6.249 -14.421 1.00 96.75 187 THR A CA 1
ATOM 1471 C C . THR A 1 187 ? 11.453 -5.898 -15.622 1.00 96.75 187 THR A C 1
ATOM 1473 O O . THR A 1 187 ? 10.986 -5.192 -16.512 1.00 96.75 187 THR A O 1
ATOM 1476 N N . PRO A 1 188 ? 12.697 -6.378 -15.682 1.00 96.12 188 PRO A N 1
ATOM 1477 C CA . PRO A 1 188 ? 13.538 -6.169 -16.844 1.00 96.12 188 PRO A CA 1
ATOM 1478 C C . PRO A 1 188 ? 13.093 -7.087 -17.988 1.00 96.12 188 PRO A C 1
ATOM 1480 O O . PRO A 1 188 ? 12.837 -8.276 -17.786 1.00 96.12 188 PRO A O 1
ATOM 1483 N N . VAL A 1 189 ? 13.053 -6.544 -19.197 1.00 94.44 189 VAL A N 1
ATOM 1484 C CA . VAL A 1 189 ? 12.866 -7.293 -20.444 1.00 94.44 189 VAL A CA 1
ATOM 1485 C C . VAL A 1 189 ? 14.011 -6.977 -21.391 1.00 94.44 189 VAL A C 1
ATOM 1487 O O . VAL A 1 189 ? 14.573 -5.886 -21.337 1.00 94.44 189 VAL A O 1
ATOM 1490 N N . SER A 1 190 ? 14.414 -7.933 -22.228 1.00 92.62 190 SER A N 1
ATOM 1491 C CA . SER A 1 190 ? 15.483 -7.698 -23.204 1.00 92.62 190 SER A CA 1
ATOM 1492 C C . SER A 1 190 ? 15.126 -6.525 -24.113 1.00 92.62 190 SER A C 1
ATOM 1494 O O . SER A 1 190 ? 14.019 -6.476 -24.648 1.00 92.62 190 SER A O 1
ATOM 1496 N N . SER A 1 191 ? 16.071 -5.600 -24.288 1.00 83.50 191 SER A N 1
ATOM 1497 C CA . SER A 1 191 ? 15.936 -4.541 -25.282 1.00 83.50 191 SER A CA 1
ATOM 1498 C C . SER A 1 191 ? 15.782 -5.175 -26.669 1.00 83.50 191 SER A C 1
ATOM 1500 O O . SER A 1 191 ? 16.501 -6.140 -26.956 1.00 83.50 191 SER A O 1
ATOM 1502 N N . PRO A 1 192 ? 14.869 -4.665 -27.513 1.00 70.12 192 PRO A N 1
ATOM 1503 C CA . PRO A 1 192 ? 14.832 -5.023 -28.927 1.00 70.12 192 PRO A CA 1
ATOM 1504 C C . PRO A 1 192 ? 16.131 -4.654 -29.657 1.00 70.12 192 PRO A C 1
ATOM 1506 O O . PRO A 1 192 ? 16.884 -3.784 -29.150 1.00 70.12 192 PRO A O 1
#

Radius of gyration: 22.61 Å; chains: 1; bounding box: 45×37×69 Å

Secondary structure (DSSP, 8-state):
---TTGGGT-SS---------HHHHHHHHHHHHHHHTTSHHHHSHHHHTTPPPTTSHHHHHTTS--TTHHHHTHHHHHHHHHHHHHHHH-HHHHT--TTSEEEEEEETTEEEEEEPPSTT--EEEEEE-SS-EEESS---GGGSPSTTEEEEEEEETT-GGGT------SEETTEEEE-TTEEEEEEEEE--

Sequence (192 aa):
MLFQGQEFAASTPFLYFADHQPELAVLVAKGREEFLAQFPSIASEDVATLIPNPEREETFLRCKLDFADRDKNAEVLLLHRELLRLRKDDPLLRHAQRGTYDGAVLGASAFVLRFFGRDQNDRLLLVNLGAHLHLDPAPEPLLAPPLGCVWEVAWTSEDPRYGGGGTPAIDSDDNWNLPAEFAALLTPVSSP

pLDDT: mean 93.36, std 5.39, range [70.12, 98.5]

Foldseek 3Di:
DDDPCQQLVFPFDAAQADADDPVVLVVVQVVVLVVQCVPVVCVPPVNVVVRDRRNDPVNVVSNDTDPCSCVVRVLSNVVSVVVVVCCVVPPQNVPPDPPQKDKDAQDPFKIWIKGDDPPQWIKIKIFGAAAKDQPVVRPDPSCDGPDQWDKDFPDKCQDVSNVHPDDDPQQDPSGGIDHHGMMTMITIDGDD